Protein AF-X1M740-F1 (afdb_monomer)

Radius of gyration: 22.49 Å; Cα contacts (8 Å, |Δi|>4): 542; chains: 1; bounding box: 56×58×62 Å

Mean predicted aligned error: 4.46 Å

Solvent-accessible surface area (backbone atoms only — not comparable to full-atom values): 18132 Å² total; per-residue (Å²): 112,65,55,78,78,37,75,89,46,50,65,32,43,35,54,74,30,53,82,40,78,42,70,61,41,46,42,78,94,74,74,40,77,42,72,65,47,71,41,78,35,67,68,45,44,18,33,37,48,34,40,58,51,44,49,75,76,48,84,64,61,48,74,52,64,46,78,50,38,45,29,62,45,36,45,57,67,53,52,63,72,57,38,49,76,50,46,54,76,39,81,53,52,62,68,58,55,54,51,50,40,45,71,28,61,31,43,84,31,79,83,67,77,46,68,26,23,30,34,72,59,90,54,32,41,37,38,22,46,40,46,52,96,46,20,40,39,39,36,42,57,83,38,31,28,71,43,36,31,36,22,41,68,88,79,66,46,77,75,46,79,44,65,62,53,75,46,66,49,47,53,65,81,66,76,52,71,70,40,46,58,54,16,54,56,54,48,53,51,53,47,53,54,51,38,50,52,24,51,75,72,67,36,53,68,28,27,53,47,30,51,54,53,53,52,51,43,53,49,34,36,69,79,71,68,50,42,92,69,51,60,43,46,41,32,46,48,71,66,54,62,92,80,48,78,52,37,26,55,68,67,51,49,64,96,84,53,80,44,75,39,65,52,30,58,55,45,53,60,50,50,52,46,54,33,59,58,54,48,61,43,46,48,45,27,39,75,57,15,74,42,60,76,57,33,69,35,50,38,48,45,50,51,75,60,53,54,72,69,49,82,41,62,46,77,39,51,99,64,65,39,73,68,54,62,71,71,54,79,133

pLDDT: mean 94.53, std 4.27, range [53.22, 98.62]

InterPro domains:
  IPR004807 UvrABC system, subunit B [PTHR24029] (1-330)
  IPR027417 P-loop containing nucleoside triphosphate hydrolase [G3DSA:3.40.50.300] (1-167)
  IPR027417 P-loop containing nucleoside triphosphate hydrolase [G3DSA:3.40.50.300] (245-330)
  IPR027417 P-loop containing nucleoside triphosphate hydrolase [SSF52540] (1-328)
  IPR041471 UvrB, interaction domain [PF17757] (87-173)
  IPR060262 UvrABC system protein B, third helical domain [PF27431] (178-239)

Sequence (330 aa):
EFRRFFPYNAVEYFVSYYDYYQPEAYIARTDTYIEKDSSINEEIDRLRLSATSSLLERKDVIIVASVSCIYGLGSPKDYQELVLKVSIHEISERDKILERLTNIHYERNDIDFHRGCFRVRGDVIEIFPSYLEYAFRIELWGDEIEAISQIDPLTGKVIERRDKIIIYPAKHFVTTQDKLKRALLSIEEELKERLKYFKEEGKLLEAQRLEQRTKYDLEMLREVGYCSGIENYSRHISGRKPGEPPATLLDYFPSDFLMFIDESHVTIPQLRGMFAGDKSRKDSLVEYGFRLNSAYDNRPLYFKEIENYMEKVVFVSATPAKYELEKSKQ

Foldseek 3Di:
DVCVVCVPFAEFEAEDQWPDWDDFFADPVVRDTDDTDTDGNLVNQLRNVSQLVSLVPDDRHDYDYALQQLAFFAANVQQVVLKDKDFAFDQAAPVNSVVSLVLLQADDDQPDDDASHWYDDPQWIWHHHSNDQWIKIFGDDHRGGHFIFTARRPPRDGPGTDRMDIHTRNGRDHADPVLLVQLLVVLVVLLVVLLVVCVVVVVNQLSVLLVVQSVVQSVCCVPPVDDVPCLLSVCSSVVHDPPDAHDGNLSSHDLPDAAEDEQCVPRLVVSQVQQVVVVVRVVRCCVSNVGGPSSNNSGGDHSVRVVSSVPHYDYHHPDDDPVCVVPDDD

Organism: NCBI:txid412755

Nearest PDB structures (foldseek):
  2d7d-assembly1_A  TM=9.770E-01  e=5.669E-49  Bacillus subtilis
  2nmv-assembly1_A  TM=9.785E-01  e=1.301E-48  Bacillus subtilis
  6o8e-assembly2_B  TM=9.789E-01  e=4.526E-48  [Bacillus] caldotenax
  6o8f-assembly2_B  TM=9.673E-01  e=9.339E-47  [Bacillus] caldotenax
  3uwx-assembly1_B-2  TM=9.628E-01  e=1.003E-45  Geobacillus sp. Y412MC52

Structure (mmCIF, N/CA/C/O backbone):
data_AF-X1M740-F1
#
_entry.id   AF-X1M740-F1
#
loop_
_atom_site.group_PDB
_atom_site.id
_atom_site.type_symbol
_atom_site.label_atom_id
_atom_site.label_alt_id
_atom_site.label_comp_id
_atom_site.label_asym_id
_atom_site.label_entity_id
_atom_site.label_seq_id
_atom_site.pdbx_PDB_ins_code
_atom_site.Cartn_x
_atom_site.Cartn_y
_atom_site.Cartn_z
_atom_site.occupancy
_atom_site.B_iso_or_equiv
_atom_site.auth_seq_id
_atom_site.auth_comp_id
_atom_site.auth_asym_id
_atom_site.auth_atom_id
_atom_site.pdbx_PDB_model_num
ATOM 1 N N . GLU A 1 1 ? -1.479 19.402 -15.570 1.00 91.56 1 GLU A N 1
ATOM 2 C CA . GLU A 1 1 ? -0.655 20.589 -15.905 1.00 91.56 1 GLU A CA 1
ATOM 3 C C . GLU A 1 1 ? 0.838 20.327 -15.755 1.00 91.56 1 GLU A C 1
ATOM 5 O O . GLU A 1 1 ? 1.543 20.454 -16.747 1.00 91.56 1 GLU A O 1
ATOM 10 N N . PHE A 1 2 ? 1.312 19.863 -14.591 1.00 95.94 2 PHE A N 1
ATOM 11 C CA . PHE A 1 2 ? 2.734 19.564 -14.345 1.00 95.94 2 PHE A CA 1
ATOM 12 C C . PHE A 1 2 ? 3.422 18.712 -15.426 1.00 95.94 2 PHE A C 1
ATOM 14 O O . PHE A 1 2 ? 4.514 19.070 -15.845 1.00 95.94 2 PHE A O 1
ATOM 21 N N . ARG A 1 3 ? 2.773 17.670 -15.974 1.00 95.38 3 ARG A N 1
ATOM 22 C CA . ARG A 1 3 ? 3.329 16.868 -17.091 1.00 95.38 3 ARG A CA 1
ATOM 23 C C . ARG A 1 3 ? 3.700 17.695 -18.331 1.00 95.38 3 ARG A C 1
ATOM 25 O O . ARG A 1 3 ? 4.625 17.335 -19.043 1.00 95.38 3 ARG A O 1
ATOM 32 N N . ARG A 1 4 ? 2.993 18.802 -18.599 1.00 96.19 4 ARG A N 1
ATOM 33 C CA . ARG A 1 4 ? 3.309 19.711 -19.717 1.00 96.19 4 ARG A CA 1
ATOM 34 C C . ARG A 1 4 ? 4.502 20.612 -19.404 1.00 96.19 4 ARG A C 1
ATOM 36 O O . ARG A 1 4 ? 5.256 20.930 -20.313 1.00 96.19 4 ARG A O 1
ATOM 43 N N . PHE A 1 5 ? 4.651 21.030 -18.147 1.00 97.44 5 PHE A N 1
ATOM 44 C CA . PHE A 1 5 ? 5.777 21.858 -17.705 1.00 97.44 5 PHE A CA 1
ATOM 45 C C . PHE A 1 5 ? 7.069 21.051 -17.541 1.00 97.44 5 PHE A C 1
ATOM 47 O O . PHE A 1 5 ? 8.145 21.563 -17.832 1.00 97.44 5 PHE A O 1
ATOM 54 N N . PHE A 1 6 ? 6.955 19.789 -17.126 1.00 97.12 6 PHE A N 1
ATOM 55 C CA . PHE A 1 6 ? 8.076 18.912 -16.799 1.00 97.12 6 PHE A CA 1
ATOM 56 C C . PHE A 1 6 ? 8.017 17.599 -17.604 1.00 97.12 6 PHE A C 1
ATOM 58 O O . PHE A 1 6 ? 7.840 16.529 -17.024 1.00 97.12 6 PHE A O 1
ATOM 65 N N . PRO A 1 7 ? 8.144 17.646 -18.946 1.00 95.56 7 PRO A N 1
ATOM 66 C CA . PRO A 1 7 ? 7.945 16.474 -19.807 1.00 95.56 7 PRO A CA 1
ATOM 67 C C . PRO A 1 7 ? 9.035 15.397 -19.675 1.00 95.56 7 PRO A C 1
ATOM 69 O O . PRO A 1 7 ? 8.832 14.276 -20.128 1.00 95.56 7 PRO A O 1
ATOM 72 N N . TYR A 1 8 ? 10.181 15.727 -19.071 1.00 94.88 8 TYR A N 1
ATOM 73 C CA . TYR A 1 8 ? 11.320 14.814 -18.896 1.00 94.88 8 TYR A CA 1
ATOM 74 C C . TYR A 1 8 ? 11.531 14.374 -17.433 1.00 94.88 8 TYR A C 1
ATOM 76 O O . TYR A 1 8 ? 12.418 13.565 -17.144 1.00 94.88 8 TYR A O 1
ATOM 84 N N . ASN A 1 9 ? 10.722 14.892 -16.503 1.00 97.19 9 ASN A N 1
ATOM 85 C CA . ASN A 1 9 ? 10.772 14.545 -15.081 1.00 97.19 9 ASN A CA 1
ATOM 86 C C . ASN A 1 9 ? 9.656 13.554 -14.725 1.00 97.19 9 ASN A C 1
ATOM 88 O O . ASN A 1 9 ? 8.686 13.399 -15.469 1.00 97.19 9 ASN A O 1
ATOM 92 N N . ALA A 1 10 ? 9.776 12.890 -13.576 1.00 96.94 10 ALA A N 1
ATOM 93 C CA . ALA A 1 10 ? 8.745 11.970 -13.107 1.00 96.94 10 ALA A CA 1
ATOM 94 C C . ALA A 1 10 ? 7.581 12.752 -12.487 1.00 96.94 10 ALA A C 1
ATOM 96 O O . ALA A 1 10 ? 7.647 13.182 -11.338 1.00 96.94 10 ALA A O 1
ATOM 97 N N . VAL A 1 11 ? 6.519 12.967 -13.267 1.00 97.88 11 VAL A N 1
ATOM 98 C CA . VAL A 1 11 ? 5.277 13.582 -12.782 1.00 97.88 11 VAL A CA 1
ATOM 99 C C . VAL A 1 11 ? 4.221 12.501 -12.568 1.00 97.88 11 VAL A C 1
ATOM 101 O O . VAL A 1 11 ? 3.597 12.002 -13.516 1.00 97.88 11 VAL A O 1
ATOM 104 N N . GLU A 1 12 ? 4.012 12.190 -11.297 1.00 98.12 12 GLU A N 1
ATOM 105 C CA . GLU A 1 12 ? 3.275 11.034 -10.802 1.00 98.12 12 GLU A CA 1
ATOM 106 C C . GLU A 1 12 ? 1.954 11.438 -10.139 1.00 98.12 12 GLU A C 1
ATOM 108 O O . GLU A 1 12 ? 1.723 12.602 -9.791 1.00 98.12 12 GLU A O 1
ATOM 113 N N . TYR A 1 13 ? 1.073 10.455 -9.958 1.00 97.88 13 TYR A N 1
ATOM 114 C CA . TYR A 1 13 ? -0.269 10.660 -9.427 1.00 97.88 13 TYR A CA 1
ATOM 115 C C . TYR A 1 13 ? -0.573 9.656 -8.317 1.00 97.88 13 TYR A C 1
ATOM 117 O O . TYR A 1 13 ? -0.429 8.452 -8.510 1.00 97.88 13 TYR A O 1
ATOM 125 N N . PHE A 1 14 ? -0.995 10.148 -7.150 1.00 98.31 14 PHE A N 1
ATOM 126 C CA . PHE A 1 14 ? -1.211 9.315 -5.969 1.00 98.31 14 PHE A CA 1
ATOM 127 C C . PHE A 1 14 ? -2.545 9.626 -5.281 1.00 98.31 14 PHE A C 1
ATOM 129 O O . PHE A 1 14 ? -2.666 10.470 -4.388 1.00 98.31 14 PHE A O 1
ATOM 136 N N . VAL A 1 15 ? -3.586 8.910 -5.690 1.00 97.62 15 VAL A N 1
ATOM 137 C CA . VAL A 1 15 ? -4.933 9.034 -5.116 1.00 97.62 15 VAL A CA 1
ATOM 138 C C . VAL A 1 15 ? -5.466 7.680 -4.677 1.00 97.62 15 VAL A C 1
ATOM 140 O O . VAL A 1 15 ? -4.786 6.670 -4.845 1.00 97.62 15 VAL A O 1
ATOM 143 N N . SER A 1 16 ? -6.648 7.648 -4.061 1.00 95.56 16 SER A N 1
ATOM 144 C CA . SER A 1 16 ? -7.327 6.378 -3.799 1.00 95.56 16 SER A CA 1
ATOM 145 C C . SER A 1 16 ? -7.525 5.627 -5.114 1.00 95.56 16 SER A C 1
ATOM 147 O O . SER A 1 16 ? -8.151 6.147 -6.029 1.00 95.56 16 SER A O 1
ATOM 149 N N . TYR A 1 17 ? -7.006 4.407 -5.183 1.00 93.25 17 TYR A N 1
ATOM 150 C CA . TYR A 1 17 ? -7.255 3.449 -6.260 1.00 93.25 17 TYR A CA 1
ATOM 151 C C . TYR A 1 17 ? -8.624 2.773 -6.218 1.00 93.25 17 TYR A C 1
ATOM 153 O O . TYR A 1 17 ? -8.891 1.920 -7.050 1.00 93.25 17 TYR A O 1
ATOM 161 N N . TYR A 1 18 ? -9.488 3.106 -5.262 1.00 92.81 18 TYR A N 1
ATOM 162 C CA . TYR A 1 18 ? -10.832 2.548 -5.238 1.00 92.81 18 TYR A CA 1
ATOM 163 C C . TYR A 1 18 ? -11.787 3.394 -6.083 1.00 92.81 18 TYR A C 1
ATOM 165 O O . TYR A 1 18 ? -12.007 4.559 -5.747 1.00 92.81 18 TYR A O 1
ATOM 173 N N . ASP A 1 19 ? -12.395 2.796 -7.111 1.00 90.19 19 ASP A N 1
ATOM 174 C CA . ASP A 1 19 ? -13.541 3.390 -7.824 1.00 90.19 19 ASP A CA 1
ATOM 175 C C . ASP A 1 19 ? -14.789 3.381 -6.931 1.00 90.19 19 ASP A C 1
ATOM 177 O O . ASP A 1 19 ? -15.583 4.321 -6.909 1.00 90.19 19 ASP A O 1
ATOM 181 N N . TYR A 1 20 ? -14.931 2.309 -6.152 1.00 91.56 20 TYR A N 1
ATOM 182 C CA . TYR A 1 20 ? -15.951 2.143 -5.129 1.00 91.56 20 TYR A CA 1
ATOM 183 C C . TYR A 1 20 ? -15.303 1.578 -3.871 1.00 91.56 20 TYR A C 1
ATOM 185 O O . TYR A 1 20 ? -14.502 0.645 -3.945 1.00 91.56 20 TYR A O 1
ATOM 193 N N . TYR A 1 21 ? -15.652 2.140 -2.715 1.00 90.88 21 TYR A N 1
ATOM 194 C CA . TYR A 1 21 ? -15.145 1.684 -1.429 1.00 90.88 21 TYR A CA 1
ATOM 195 C C . TYR A 1 21 ? -16.216 1.775 -0.348 1.00 90.88 21 TYR A C 1
ATOM 197 O O . TYR A 1 21 ? -16.626 2.867 0.053 1.00 90.88 21 TYR A O 1
ATOM 205 N N . GLN A 1 22 ? -16.608 0.617 0.166 1.00 92.12 22 GLN A N 1
ATOM 206 C CA . GLN A 1 22 ? -17.394 0.464 1.374 1.00 92.12 22 GLN A CA 1
ATOM 207 C C . GLN A 1 22 ? -16.485 -0.069 2.485 1.00 92.12 22 GLN A C 1
ATOM 209 O O . GLN A 1 22 ? -15.998 -1.202 2.406 1.00 92.12 22 GLN A O 1
ATOM 214 N N . PRO A 1 23 ? -16.220 0.724 3.536 1.00 92.00 23 PRO A N 1
ATOM 215 C CA . PRO A 1 23 ? -15.402 0.248 4.631 1.00 92.00 23 PRO A CA 1
ATOM 216 C C . PRO A 1 23 ? -16.166 -0.772 5.478 1.00 92.00 23 PRO A C 1
ATOM 218 O O . PRO A 1 23 ? -17.376 -0.664 5.668 1.00 92.00 23 PRO A O 1
ATOM 221 N N . GLU A 1 24 ? -15.420 -1.691 6.088 1.00 94.31 24 GLU A N 1
ATOM 222 C CA . GLU A 1 24 ? -15.946 -2.543 7.155 1.00 94.31 24 GLU A CA 1
ATOM 223 C C . GLU A 1 24 ? -16.506 -1.673 8.292 1.00 94.31 24 GLU A C 1
ATOM 225 O O . GLU A 1 24 ? -15.827 -0.751 8.766 1.00 94.31 24 GLU A O 1
ATOM 230 N N . ALA A 1 25 ? -17.726 -1.961 8.739 1.00 95.12 25 ALA A N 1
ATOM 231 C CA . ALA A 1 25 ? -18.376 -1.230 9.821 1.00 95.12 25 ALA A CA 1
ATOM 232 C C . ALA A 1 25 ? -19.368 -2.116 10.582 1.00 95.12 25 ALA A C 1
ATOM 234 O O . ALA A 1 25 ? -19.835 -3.138 10.084 1.00 95.12 25 ALA A O 1
ATOM 235 N N . TYR A 1 26 ? -19.709 -1.702 11.799 1.00 96.00 26 TYR A N 1
ATOM 236 C CA . TYR A 1 26 ? -20.746 -2.346 12.596 1.00 96.00 26 TYR A CA 1
ATOM 237 C C . TYR A 1 26 ? -21.674 -1.292 13.198 1.00 96.00 26 TYR A C 1
ATOM 239 O O . TYR A 1 26 ? -21.217 -0.353 13.850 1.00 96.00 26 TYR A O 1
ATOM 247 N N . ILE A 1 27 ? -22.978 -1.449 12.967 1.00 95.12 27 ILE A N 1
ATOM 248 C CA . ILE A 1 27 ? -24.018 -0.542 13.453 1.00 95.12 27 ILE A CA 1
ATOM 249 C C . ILE A 1 27 ? -24.738 -1.214 14.621 1.00 95.12 27 ILE A C 1
ATOM 251 O O . ILE A 1 27 ? -25.677 -1.985 14.431 1.00 95.12 27 ILE A O 1
ATOM 255 N N . ALA A 1 28 ? -24.326 -0.875 15.844 1.00 92.81 28 ALA A N 1
ATOM 256 C CA . ALA A 1 28 ? -24.842 -1.497 17.065 1.00 92.81 28 ALA A CA 1
ATOM 257 C C . ALA A 1 28 ? -26.365 -1.353 17.241 1.00 92.81 28 ALA A C 1
ATOM 259 O O . ALA A 1 28 ? -27.023 -2.267 17.724 1.00 92.81 28 ALA A O 1
ATOM 260 N N . ARG A 1 29 ? -26.948 -0.222 16.814 1.00 94.25 29 ARG A N 1
ATOM 261 C CA . ARG A 1 29 ? -28.393 0.040 16.952 1.00 94.25 29 ARG A CA 1
ATOM 262 C C . ARG A 1 29 ? -29.262 -0.959 16.180 1.00 94.25 29 ARG A C 1
ATOM 264 O O . ARG A 1 29 ? -30.397 -1.195 16.583 1.00 94.25 29 ARG A O 1
ATOM 271 N N . THR A 1 30 ? -28.760 -1.487 15.069 1.00 95.56 30 THR A N 1
ATOM 272 C CA . THR A 1 30 ? -29.491 -2.403 14.182 1.00 95.56 30 THR A CA 1
ATOM 273 C C . THR A 1 30 ? -28.859 -3.793 14.130 1.00 95.56 30 THR A C 1
ATOM 275 O O . THR A 1 30 ? -29.282 -4.598 13.307 1.00 95.56 30 THR A O 1
ATOM 278 N N . ASP A 1 31 ? -27.844 -4.058 14.964 1.00 94.56 31 ASP A N 1
ATOM 279 C CA . ASP A 1 31 ? -27.031 -5.286 14.946 1.00 94.56 31 ASP A CA 1
ATOM 280 C C . ASP A 1 31 ? -26.594 -5.674 13.521 1.00 94.56 31 ASP A C 1
ATOM 282 O O . ASP A 1 31 ? -26.725 -6.807 13.067 1.00 94.56 31 ASP A O 1
ATOM 286 N N . THR A 1 32 ? -26.150 -4.678 12.748 1.00 96.19 32 THR A N 1
ATOM 287 C CA . THR A 1 32 ? -25.816 -4.865 11.331 1.00 96.19 32 THR A CA 1
ATOM 288 C C . THR A 1 32 ? -24.314 -4.786 11.135 1.00 96.19 32 THR A C 1
ATOM 290 O O . THR A 1 32 ? -23.706 -3.732 11.336 1.00 96.19 32 THR A O 1
ATOM 293 N N . TYR A 1 33 ? -23.722 -5.901 10.715 1.00 95.44 33 TYR A N 1
ATOM 294 C CA . TYR A 1 33 ? -22.351 -5.941 10.226 1.00 95.44 33 TYR A CA 1
ATOM 295 C C . TYR A 1 33 ? -22.325 -5.645 8.727 1.00 95.44 33 TYR A C 1
ATOM 297 O O . TYR A 1 33 ? -23.077 -6.236 7.954 1.00 95.44 33 TYR A O 1
ATOM 305 N N . ILE A 1 34 ? -21.467 -4.709 8.339 1.00 94.50 34 ILE A N 1
ATOM 306 C CA . ILE A 1 34 ? -21.255 -4.299 6.957 1.00 94.50 34 ILE A CA 1
ATOM 307 C C . ILE A 1 34 ? -19.881 -4.814 6.549 1.00 94.50 34 ILE A C 1
ATOM 309 O O . ILE A 1 34 ? -18.857 -4.376 7.086 1.00 94.50 34 ILE A O 1
ATOM 313 N N . GLU A 1 35 ? -19.871 -5.752 5.607 1.00 92.38 35 GLU A N 1
ATOM 314 C CA . GLU A 1 35 ? -18.641 -6.268 5.020 1.00 92.38 35 GLU A CA 1
ATOM 315 C C . GLU A 1 35 ? -17.923 -5.188 4.208 1.00 92.38 35 GLU A C 1
ATOM 317 O O . GLU A 1 35 ? -18.540 -4.294 3.615 1.00 92.38 35 GLU A O 1
ATOM 322 N N . LYS A 1 36 ? -16.590 -5.285 4.200 1.00 91.38 36 LYS A N 1
ATOM 323 C CA . LYS A 1 36 ? -15.759 -4.491 3.302 1.00 91.38 36 LYS A CA 1
ATOM 324 C C . LYS A 1 36 ? -16.053 -4.940 1.876 1.00 91.38 36 LYS A C 1
ATOM 326 O O . LYS A 1 36 ? -15.864 -6.111 1.564 1.00 91.38 36 LYS A O 1
ATOM 331 N N . ASP A 1 37 ? -16.433 -3.995 1.033 1.00 90.81 37 ASP A N 1
ATOM 332 C CA . ASP A 1 37 ? -16.608 -4.215 -0.397 1.00 90.81 37 ASP A CA 1
ATOM 333 C C . ASP A 1 37 ? -15.923 -3.083 -1.158 1.00 90.81 37 ASP A C 1
ATOM 335 O O . ASP A 1 37 ? -15.945 -1.924 -0.736 1.00 90.81 37 ASP A O 1
ATOM 339 N N . SER A 1 38 ? -15.229 -3.411 -2.239 1.00 90.69 38 SER A N 1
ATOM 340 C CA . SER A 1 38 ? -14.441 -2.427 -2.971 1.00 90.69 38 SER A CA 1
ATOM 341 C C . SER A 1 38 ? -14.116 -2.876 -4.383 1.00 90.69 38 SER A C 1
ATOM 343 O O . SER A 1 38 ? -13.800 -4.041 -4.602 1.00 90.69 38 SER A O 1
ATOM 345 N N . SER A 1 39 ? -14.077 -1.914 -5.301 1.00 91.62 39 SER A N 1
ATOM 346 C CA . SER A 1 39 ? -13.574 -2.095 -6.662 1.00 91.62 39 SER A CA 1
ATOM 347 C C . SER A 1 39 ? -12.290 -1.298 -6.839 1.00 91.62 39 SER A C 1
ATOM 349 O O . SER A 1 39 ? -12.263 -0.106 -6.524 1.00 91.62 39 SER A O 1
ATOM 351 N N . ILE A 1 40 ? -11.242 -1.947 -7.340 1.00 90.31 40 ILE A N 1
ATOM 352 C CA . ILE A 1 40 ? -9.939 -1.329 -7.597 1.00 90.31 40 ILE A CA 1
ATOM 353 C C . ILE A 1 40 ? -9.875 -0.870 -9.054 1.00 90.31 40 ILE A C 1
ATOM 355 O O . ILE A 1 40 ? -10.261 -1.593 -9.968 1.00 90.31 40 ILE A O 1
ATOM 359 N N . ASN A 1 41 ? -9.367 0.339 -9.249 1.00 93.56 41 ASN A N 1
ATOM 360 C CA . ASN A 1 41 ? -8.994 0.892 -10.533 1.00 93.56 41 ASN A CA 1
ATOM 361 C C . ASN A 1 41 ? -7.524 0.565 -10.807 1.00 93.56 41 ASN A C 1
ATOM 363 O O . ASN A 1 41 ? -6.622 1.183 -10.235 1.00 93.56 41 ASN A O 1
ATOM 367 N N . GLU A 1 42 ? -7.296 -0.396 -11.696 1.00 91.12 42 GLU A N 1
ATOM 368 C CA . GLU A 1 42 ? -5.959 -0.892 -12.046 1.00 91.12 42 GLU A CA 1
ATOM 369 C C . GLU A 1 42 ? -5.020 0.216 -12.553 1.00 91.12 42 GLU A C 1
ATOM 371 O O . GLU A 1 42 ? -3.822 0.211 -12.269 1.00 91.12 42 GLU A O 1
ATOM 376 N N . GLU A 1 43 ? -5.550 1.218 -13.263 1.00 92.81 43 GLU A N 1
ATOM 377 C CA . GLU A 1 43 ? -4.729 2.317 -13.779 1.00 92.81 43 GLU A CA 1
ATOM 378 C C . GLU A 1 43 ? -4.282 3.264 -12.659 1.00 92.81 43 GLU A C 1
ATOM 380 O O . GLU A 1 43 ? -3.141 3.728 -12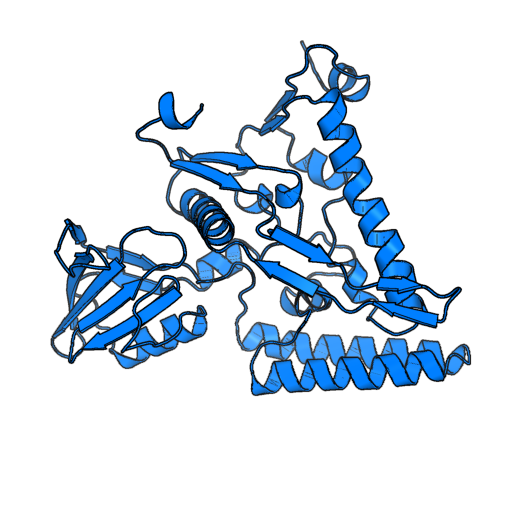.651 1.00 92.81 43 GLU A O 1
ATOM 385 N N . ILE A 1 44 ? -5.142 3.523 -11.671 1.00 94.94 44 ILE A N 1
ATOM 386 C CA . ILE A 1 44 ? -4.744 4.305 -10.497 1.00 94.94 44 ILE A CA 1
ATOM 387 C C . ILE A 1 44 ? -3.775 3.511 -9.615 1.00 94.94 44 ILE A C 1
ATOM 389 O O . ILE A 1 44 ? -2.825 4.104 -9.101 1.00 94.94 44 ILE A O 1
ATOM 393 N N . ASP A 1 45 ? -3.962 2.198 -9.449 1.00 93.81 45 ASP A N 1
ATOM 394 C CA . ASP A 1 45 ? -3.022 1.367 -8.682 1.00 93.81 45 ASP A CA 1
ATOM 395 C C . ASP A 1 45 ? -1.617 1.399 -9.289 1.00 93.81 45 ASP A C 1
ATOM 397 O O . ASP A 1 45 ? -0.634 1.714 -8.611 1.00 93.81 45 ASP A O 1
ATOM 401 N N . ARG A 1 46 ? -1.540 1.218 -10.611 1.00 95.44 46 ARG A N 1
ATOM 402 C CA . ARG A 1 46 ? -0.310 1.402 -11.382 1.00 95.44 46 ARG A CA 1
ATOM 403 C C . ARG A 1 46 ? 0.333 2.760 -11.115 1.00 95.44 46 ARG A C 1
ATOM 405 O O . ARG A 1 46 ? 1.532 2.818 -10.843 1.00 95.44 46 ARG A O 1
ATOM 412 N N . LEU A 1 47 ? -0.430 3.852 -11.205 1.00 96.75 47 LEU A N 1
ATOM 413 C CA . LEU A 1 47 ? 0.098 5.204 -10.990 1.00 96.75 47 LEU A CA 1
ATOM 414 C C . LEU A 1 47 ? 0.624 5.392 -9.560 1.00 96.75 47 LEU A C 1
ATOM 416 O O . LEU A 1 47 ? 1.653 6.036 -9.370 1.00 96.75 47 LEU A O 1
ATOM 420 N N . ARG A 1 48 ? -0.014 4.777 -8.558 1.00 97.38 48 ARG A N 1
ATOM 421 C CA . ARG A 1 48 ? 0.472 4.801 -7.170 1.00 97.38 48 ARG A CA 1
ATOM 422 C C . ARG A 1 48 ? 1.781 4.038 -7.008 1.00 97.38 48 ARG A C 1
ATOM 424 O O . ARG A 1 48 ? 2.675 4.515 -6.309 1.00 97.38 48 ARG A O 1
ATOM 431 N N . LEU A 1 49 ? 1.891 2.863 -7.625 1.00 95.50 49 LEU A N 1
ATOM 432 C CA . LEU A 1 49 ? 3.113 2.058 -7.606 1.00 95.50 49 LEU A CA 1
ATOM 433 C C . LEU A 1 49 ? 4.251 2.797 -8.323 1.00 95.50 49 LEU A C 1
ATOM 435 O O . LEU A 1 49 ? 5.336 2.903 -7.751 1.00 95.50 49 LEU A O 1
ATOM 439 N N . SER A 1 50 ? 3.959 3.404 -9.481 1.00 96.12 50 SER A N 1
ATOM 440 C CA . SER A 1 50 ? 4.860 4.293 -10.235 1.00 96.12 50 SER A CA 1
ATOM 441 C C . SER A 1 50 ? 5.364 5.444 -9.368 1.00 96.12 50 SER A C 1
ATOM 443 O O . SER A 1 50 ? 6.564 5.681 -9.278 1.00 96.12 50 SER A O 1
ATOM 445 N N . ALA A 1 51 ? 4.466 6.105 -8.633 1.00 97.44 51 ALA A N 1
ATOM 446 C CA . ALA A 1 51 ? 4.826 7.197 -7.739 1.00 97.44 51 ALA A CA 1
ATOM 447 C C . ALA A 1 51 ? 5.838 6.767 -6.663 1.00 97.44 51 ALA A C 1
ATOM 449 O O . ALA A 1 51 ? 6.848 7.439 -6.448 1.00 97.44 51 ALA A O 1
ATOM 450 N N . THR A 1 52 ? 5.595 5.625 -6.013 1.00 96.00 52 THR A N 1
ATOM 451 C CA . THR A 1 52 ? 6.506 5.099 -4.990 1.00 96.00 52 THR A CA 1
ATOM 452 C C . THR A 1 52 ? 7.822 4.587 -5.565 1.00 96.00 52 THR A C 1
ATOM 454 O O . THR A 1 52 ? 8.854 4.833 -4.952 1.00 96.00 52 THR A O 1
ATOM 457 N N . SER A 1 53 ? 7.836 3.920 -6.725 1.00 93.31 53 SER A N 1
ATOM 458 C CA . SER A 1 53 ? 9.086 3.466 -7.353 1.00 93.31 53 SER A CA 1
ATOM 459 C C . SER A 1 53 ? 9.926 4.645 -7.843 1.00 93.31 53 SER A C 1
ATOM 461 O O . SER A 1 53 ? 11.128 4.674 -7.589 1.00 93.31 53 SER A O 1
ATOM 463 N N . SER A 1 54 ? 9.298 5.665 -8.439 1.00 95.31 54 SER A N 1
ATOM 464 C CA . SER A 1 54 ? 9.978 6.874 -8.916 1.00 95.31 54 SER A CA 1
ATOM 465 C C . SER A 1 54 ? 10.737 7.586 -7.791 1.00 95.31 54 SER A C 1
ATOM 467 O O . SER A 1 54 ? 11.883 7.981 -7.997 1.00 95.31 54 SER A O 1
ATOM 469 N N . LEU A 1 55 ? 10.167 7.678 -6.580 1.00 96.06 55 LEU A N 1
ATOM 470 C CA . LEU A 1 55 ? 10.864 8.245 -5.410 1.00 96.06 55 LEU A CA 1
ATOM 471 C C . LEU A 1 55 ? 12.115 7.460 -4.991 1.00 96.06 55 LEU A C 1
ATOM 473 O O . LEU A 1 55 ? 13.026 8.033 -4.396 1.00 96.06 55 LEU A O 1
ATOM 477 N N . LEU A 1 56 ? 12.167 6.158 -5.278 1.00 92.44 56 LEU A N 1
ATOM 478 C CA . LEU A 1 56 ? 13.295 5.298 -4.917 1.00 92.44 56 LEU A CA 1
ATOM 479 C C . LEU A 1 56 ? 14.374 5.246 -6.004 1.00 92.44 56 LEU A C 1
ATOM 481 O O . LEU A 1 56 ? 15.517 4.904 -5.703 1.00 92.44 56 LEU A O 1
ATOM 485 N N . GLU A 1 57 ? 14.024 5.569 -7.248 1.00 90.31 57 GLU A N 1
ATOM 486 C CA . GLU A 1 57 ? 14.935 5.521 -8.394 1.00 90.31 57 GLU A CA 1
ATOM 487 C C . GLU A 1 57 ? 15.594 6.872 -8.699 1.00 90.31 57 GLU A C 1
ATOM 489 O O . GLU A 1 57 ? 16.755 6.913 -9.114 1.00 90.31 57 GLU A O 1
ATOM 494 N N . ARG A 1 58 ? 14.875 7.988 -8.518 1.00 93.94 58 ARG A N 1
ATOM 495 C CA . ARG A 1 58 ? 15.312 9.316 -8.977 1.00 93.94 58 ARG A CA 1
ATOM 496 C C . ARG A 1 58 ? 14.871 10.439 -8.041 1.00 93.94 58 ARG A C 1
ATOM 498 O O . ARG A 1 58 ? 14.002 10.275 -7.196 1.00 93.94 58 ARG A O 1
ATOM 505 N N . LYS A 1 59 ? 15.507 11.606 -8.187 1.00 95.19 59 LYS A N 1
ATOM 506 C CA . LYS A 1 59 ? 15.278 12.779 -7.320 1.00 95.19 59 LYS A CA 1
ATOM 507 C C . LYS A 1 59 ? 14.320 13.810 -7.909 1.00 95.19 59 LYS A C 1
ATOM 509 O O . LYS A 1 59 ? 13.745 14.606 -7.178 1.00 95.19 59 LYS A O 1
ATOM 514 N N . ASP A 1 60 ? 14.169 13.833 -9.223 1.00 96.94 60 ASP A N 1
ATOM 515 C CA . ASP A 1 60 ? 13.352 14.798 -9.948 1.00 96.94 60 ASP A CA 1
ATOM 516 C C . ASP A 1 60 ? 11.921 14.274 -10.134 1.00 96.94 60 ASP A C 1
ATOM 518 O O . ASP A 1 60 ? 11.472 13.965 -11.242 1.00 96.94 60 ASP A O 1
ATOM 522 N N . VAL A 1 61 ? 11.230 14.151 -8.998 1.00 98.31 61 VAL A N 1
ATOM 523 C CA . VAL A 1 61 ? 9.879 13.594 -8.879 1.00 98.31 61 VAL A CA 1
ATOM 524 C C . VAL A 1 61 ? 8.914 14.657 -8.360 1.00 98.31 61 VAL A C 1
ATOM 526 O O . VAL A 1 61 ? 9.190 15.339 -7.375 1.00 98.31 61 VAL A O 1
ATOM 529 N N . ILE A 1 62 ? 7.754 14.768 -9.002 1.00 98.44 62 ILE A N 1
ATOM 530 C CA . ILE A 1 62 ? 6.610 15.559 -8.549 1.00 98.44 62 ILE A CA 1
ATOM 531 C C . ILE A 1 62 ? 5.438 14.596 -8.399 1.00 98.44 62 ILE A C 1
ATOM 533 O O . ILE A 1 62 ? 5.034 13.975 -9.380 1.00 98.44 62 ILE A O 1
ATOM 537 N N . ILE A 1 63 ? 4.862 14.496 -7.201 1.00 98.50 63 ILE A N 1
ATOM 538 C CA . ILE A 1 63 ? 3.663 13.684 -6.970 1.00 98.50 63 ILE A CA 1
ATOM 539 C C . ILE A 1 63 ? 2.489 14.602 -6.673 1.00 98.50 63 ILE A C 1
ATOM 541 O O . ILE A 1 63 ? 2.499 15.339 -5.689 1.00 98.50 63 ILE A O 1
ATOM 545 N N . VAL A 1 64 ? 1.451 14.521 -7.501 1.00 98.50 64 VAL A N 1
ATOM 546 C CA . VAL A 1 64 ? 0.151 15.122 -7.193 1.00 98.50 64 VAL A CA 1
ATOM 547 C C . VAL A 1 64 ? -0.665 14.096 -6.419 1.00 98.50 64 VAL A C 1
ATOM 549 O O . VAL A 1 64 ? -0.990 13.033 -6.954 1.00 98.50 64 VAL A O 1
ATOM 552 N N . ALA A 1 65 ? -0.980 14.398 -5.159 1.00 98.38 65 ALA A N 1
ATOM 553 C CA . ALA A 1 65 ? -1.635 13.457 -4.263 1.00 98.38 65 ALA A CA 1
ATOM 554 C C . ALA A 1 65 ? -2.920 14.010 -3.635 1.00 98.38 65 ALA A C 1
ATOM 556 O O . ALA A 1 65 ? -3.043 15.201 -3.368 1.00 98.38 65 ALA A O 1
ATOM 557 N N . SER A 1 66 ? -3.862 13.109 -3.358 1.00 98.19 66 SER A N 1
ATOM 558 C CA . SER A 1 66 ? -4.985 13.379 -2.444 1.00 98.19 66 SER A CA 1
ATOM 559 C C . SER A 1 66 ? -4.571 13.102 -0.994 1.00 98.19 66 SER A C 1
ATOM 561 O O . SER A 1 66 ? -3.461 12.630 -0.742 1.00 98.19 66 SER A O 1
ATOM 563 N N . VAL A 1 67 ? -5.503 13.236 -0.043 1.00 97.38 67 VAL A N 1
ATOM 564 C CA . VAL A 1 67 ? -5.312 12.781 1.350 1.00 97.38 67 VAL A CA 1
ATOM 565 C C . VAL A 1 67 ? -4.934 11.298 1.476 1.00 97.38 67 VAL A C 1
ATOM 567 O O . VAL A 1 67 ? -4.525 10.863 2.543 1.00 97.38 67 VAL A O 1
ATOM 570 N N . SER A 1 68 ? -4.993 10.504 0.400 1.00 97.25 68 SER A N 1
ATOM 571 C CA . SER A 1 68 ? -4.402 9.163 0.378 1.00 97.25 68 SER A CA 1
ATOM 572 C C . SER A 1 68 ? -2.911 9.148 0.753 1.00 97.25 68 SER A C 1
ATOM 574 O O . SER A 1 68 ? -2.442 8.123 1.241 1.00 97.25 68 SER A O 1
ATOM 576 N N . CYS A 1 69 ? -2.172 10.254 0.590 1.00 97.88 69 CYS A N 1
ATOM 577 C CA . CYS A 1 69 ? -0.754 10.334 0.956 1.00 97.88 69 CYS A CA 1
ATOM 578 C C . CYS A 1 69 ? -0.472 10.153 2.455 1.00 97.88 69 CYS A C 1
ATOM 580 O O . CYS A 1 69 ? 0.653 9.807 2.799 1.00 97.88 69 CYS A O 1
ATOM 582 N N . ILE A 1 70 ? -1.471 10.348 3.327 1.00 97.75 70 ILE A N 1
ATOM 583 C CA . ILE A 1 70 ? -1.347 10.172 4.784 1.00 97.75 70 ILE A CA 1
ATOM 584 C C . ILE A 1 70 ? -1.905 8.833 5.280 1.00 97.75 70 ILE A C 1
ATOM 586 O O . ILE A 1 70 ? -1.980 8.614 6.488 1.00 97.75 70 ILE A O 1
ATOM 590 N N . TYR A 1 71 ? -2.341 7.957 4.371 1.00 95.94 71 TYR A N 1
ATOM 591 C CA . TYR A 1 71 ? -2.788 6.606 4.705 1.00 95.94 71 TYR A CA 1
ATOM 592 C C . TYR A 1 71 ? -1.629 5.616 4.667 1.00 95.94 71 TYR A C 1
ATOM 594 O O . TYR A 1 71 ? -0.652 5.802 3.941 1.00 95.94 71 TYR A O 1
ATOM 602 N N . GLY A 1 72 ? -1.777 4.550 5.456 1.00 93.00 72 GLY A N 1
ATOM 603 C CA . GLY A 1 72 ? -0.778 3.500 5.585 1.00 93.00 72 GLY A CA 1
ATOM 604 C C . GLY A 1 72 ? -0.385 2.873 4.244 1.00 93.00 72 GLY A C 1
ATOM 605 O O . GLY A 1 72 ? -1.239 2.546 3.422 1.00 93.00 72 GLY A O 1
ATOM 606 N N . LEU A 1 73 ? 0.915 2.672 4.073 1.00 91.56 73 LEU A N 1
ATOM 607 C CA . LEU A 1 73 ? 1.585 1.912 3.026 1.00 91.56 73 LEU A CA 1
ATOM 608 C C . LEU A 1 73 ? 2.551 0.910 3.671 1.00 91.56 73 LEU A C 1
ATOM 610 O O . LEU A 1 73 ? 2.841 0.975 4.870 1.00 91.56 73 LEU A O 1
ATOM 614 N N . GLY A 1 74 ? 3.090 -0.009 2.868 1.00 86.75 74 GLY A N 1
ATOM 615 C CA . GLY A 1 74 ? 4.266 -0.768 3.283 1.00 86.75 74 GLY A CA 1
ATOM 616 C C . GLY A 1 74 ? 5.448 0.162 3.554 1.00 86.75 74 GLY A C 1
ATOM 617 O O . GLY A 1 74 ? 5.588 1.215 2.928 1.00 86.75 74 GLY A O 1
ATOM 618 N N . SER A 1 75 ? 6.300 -0.231 4.500 1.00 87.38 75 SER A N 1
ATOM 619 C CA . SER A 1 75 ? 7.510 0.521 4.839 1.00 87.38 75 SER A CA 1
ATOM 620 C C . SER A 1 75 ? 8.405 0.686 3.603 1.00 87.38 75 SER A C 1
ATOM 622 O O . SER A 1 75 ? 8.665 -0.314 2.929 1.00 87.38 75 SER A O 1
ATOM 624 N N . PRO A 1 76 ? 8.937 1.891 3.317 1.00 90.56 76 PRO A N 1
ATOM 625 C CA . PRO A 1 76 ? 9.847 2.098 2.188 1.00 90.56 76 PRO A CA 1
ATOM 626 C C . PRO A 1 76 ? 11.096 1.219 2.297 1.00 90.56 76 PRO A C 1
ATOM 628 O O . PRO A 1 76 ? 11.591 0.717 1.291 1.00 90.56 76 PRO A O 1
ATOM 631 N N . LYS A 1 77 ? 11.568 0.965 3.524 1.00 87.88 77 LYS A N 1
ATOM 632 C CA . LYS A 1 77 ? 12.681 0.048 3.784 1.00 87.88 77 LYS A CA 1
ATOM 633 C C . LYS A 1 77 ? 12.340 -1.377 3.347 1.00 87.88 77 LYS A C 1
ATOM 635 O O . LYS A 1 77 ? 13.124 -2.001 2.645 1.00 87.88 77 LYS A O 1
ATOM 640 N N . ASP A 1 78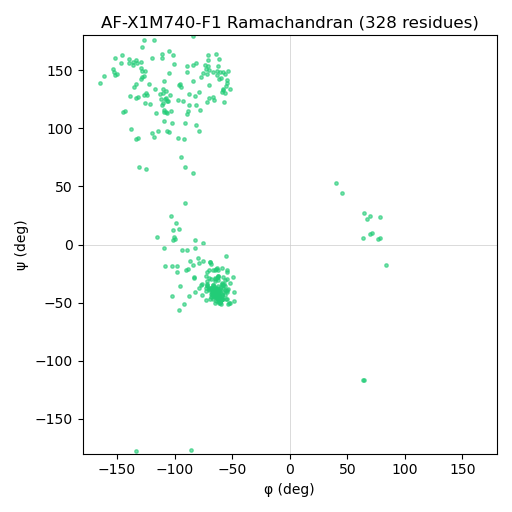 ? 11.159 -1.863 3.715 1.00 85.25 78 ASP A N 1
ATOM 641 C CA . ASP A 1 78 ? 10.706 -3.215 3.369 1.00 85.25 78 ASP A CA 1
ATOM 642 C C . ASP A 1 78 ? 10.516 -3.350 1.857 1.00 85.25 78 ASP A C 1
ATOM 644 O O . ASP A 1 78 ? 10.934 -4.334 1.250 1.00 85.25 78 ASP A O 1
ATOM 648 N N . TYR A 1 79 ? 9.943 -2.316 1.242 1.00 87.19 79 TYR A N 1
ATOM 649 C CA . TYR A 1 79 ? 9.741 -2.240 -0.196 1.00 87.19 79 TYR A CA 1
ATOM 650 C C . TYR A 1 79 ? 11.076 -2.270 -0.963 1.00 87.19 79 TYR A C 1
ATOM 652 O O . TYR A 1 79 ? 11.198 -2.979 -1.960 1.00 87.19 79 TYR A O 1
ATOM 660 N N . GLN A 1 80 ? 12.109 -1.578 -0.462 1.00 87.75 80 GLN A N 1
ATOM 661 C CA . GLN A 1 80 ? 13.468 -1.608 -1.017 1.00 87.75 80 GLN A CA 1
ATOM 662 C C . GLN A 1 80 ? 14.217 -2.926 -0.763 1.00 87.75 80 GLN A C 1
ATOM 664 O O . GLN A 1 80 ? 15.001 -3.350 -1.610 1.00 87.75 80 GLN A O 1
ATOM 669 N N . GLU A 1 81 ? 14.019 -3.574 0.388 1.00 88.06 81 GLU A N 1
ATOM 670 C CA . GLU A 1 81 ? 14.670 -4.850 0.732 1.00 88.06 81 GLU A CA 1
ATOM 671 C C . GLU A 1 81 ? 14.172 -6.012 -0.140 1.00 88.06 81 GLU A C 1
ATOM 673 O O . GLU A 1 81 ? 14.909 -6.967 -0.411 1.00 88.06 81 GLU A O 1
ATOM 678 N N . LEU A 1 82 ? 12.920 -5.932 -0.590 1.00 89.06 82 LEU A N 1
ATOM 679 C CA . LEU A 1 82 ? 12.259 -7.001 -1.326 1.00 89.06 82 LEU A CA 1
ATOM 680 C C . LEU A 1 82 ? 12.513 -6.966 -2.837 1.00 89.06 82 LEU A C 1
ATOM 682 O O . LEU A 1 82 ? 12.319 -7.989 -3.484 1.00 89.06 82 LEU A O 1
ATOM 686 N N . VAL A 1 83 ? 13.041 -5.877 -3.402 1.00 92.62 83 VAL A N 1
ATOM 687 C CA . VAL A 1 83 ? 13.260 -5.755 -4.857 1.00 92.62 83 VAL A CA 1
ATOM 688 C C . VAL A 1 83 ? 14.069 -6.919 -5.448 1.00 92.62 83 VAL A C 1
ATOM 690 O O . VAL A 1 83 ? 14.945 -7.496 -4.790 1.00 92.62 83 VAL A O 1
ATOM 693 N N . LEU A 1 84 ? 13.805 -7.243 -6.710 1.00 95.31 84 LEU A N 1
ATOM 694 C CA . LEU A 1 84 ? 14.662 -8.097 -7.529 1.00 95.31 84 LEU A CA 1
ATOM 695 C C . LEU A 1 84 ? 15.632 -7.194 -8.302 1.00 95.31 84 LEU A C 1
ATOM 697 O O . LEU A 1 84 ? 15.205 -6.293 -9.019 1.00 95.31 84 LEU A O 1
ATOM 701 N N . LYS A 1 85 ? 16.937 -7.421 -8.150 1.00 95.44 85 LYS A N 1
ATOM 702 C CA . LYS A 1 85 ? 17.982 -6.731 -8.919 1.00 95.44 85 LYS A CA 1
ATOM 703 C C . LYS A 1 85 ? 18.597 -7.743 -9.863 1.00 95.44 85 LYS A C 1
ATOM 705 O O . LYS A 1 85 ? 18.897 -8.841 -9.415 1.00 95.44 85 LYS A O 1
ATOM 710 N N . VAL A 1 86 ? 18.764 -7.348 -11.117 1.00 95.81 86 VAL A N 1
ATOM 711 C CA . VAL A 1 86 ? 19.263 -8.223 -12.176 1.00 95.81 86 VAL A CA 1
ATOM 712 C C . VAL A 1 86 ? 20.241 -7.433 -13.025 1.00 95.81 86 VAL A C 1
ATOM 714 O O . VAL A 1 86 ? 19.896 -6.335 -13.470 1.00 95.81 86 VAL A O 1
ATOM 717 N N . SER A 1 87 ? 21.441 -7.962 -13.238 1.00 97.44 87 SER A N 1
ATOM 718 C CA . SER A 1 87 ? 22.467 -7.350 -14.090 1.00 97.44 87 SER A CA 1
ATOM 719 C C . SER A 1 87 ? 22.997 -8.359 -15.107 1.00 97.44 87 SER A C 1
ATOM 721 O O . SER A 1 87 ? 23.053 -9.553 -14.822 1.00 97.44 87 SER A O 1
ATOM 723 N N . ILE A 1 88 ? 23.407 -7.882 -16.282 1.00 96.75 88 ILE A N 1
ATOM 724 C CA . ILE A 1 88 ? 24.108 -8.721 -17.264 1.00 96.75 88 ILE A CA 1
ATOM 725 C C . ILE A 1 88 ? 25.383 -9.319 -16.648 1.00 96.75 88 ILE A C 1
ATOM 727 O O . ILE A 1 88 ? 26.010 -8.695 -15.788 1.00 96.75 88 ILE A O 1
ATOM 731 N N . HIS A 1 89 ? 25.758 -10.520 -17.090 1.00 95.44 89 HIS A N 1
ATOM 732 C CA . HIS A 1 89 ? 26.901 -11.305 -16.596 1.00 95.44 89 HIS A CA 1
ATOM 733 C C . HIS A 1 89 ? 26.820 -11.757 -15.130 1.00 95.44 89 HIS A C 1
ATOM 735 O O . HIS A 1 89 ? 27.784 -12.324 -14.608 1.00 95.44 89 HIS A O 1
ATOM 741 N N . GLU A 1 90 ? 25.705 -11.521 -14.430 1.00 95.56 90 GLU A N 1
ATOM 742 C CA . GLU A 1 90 ? 25.508 -12.118 -13.111 1.00 95.56 90 GLU A CA 1
ATOM 743 C C . GLU A 1 90 ? 25.122 -13.598 -13.254 1.00 95.56 90 GLU A C 1
ATOM 745 O O . GLU A 1 90 ? 24.397 -13.980 -14.175 1.00 95.56 90 GLU A O 1
ATOM 750 N N . ILE A 1 91 ? 25.606 -14.427 -12.326 1.00 94.88 91 ILE A N 1
ATOM 751 C CA . ILE A 1 91 ? 25.207 -15.833 -12.233 1.00 94.88 91 ILE A CA 1
ATOM 752 C C . ILE A 1 91 ? 23.980 -15.909 -11.327 1.00 94.88 91 ILE A C 1
ATOM 754 O O . ILE A 1 91 ? 24.072 -15.656 -10.122 1.00 94.88 91 ILE A O 1
ATOM 758 N N . SER A 1 92 ? 22.839 -16.257 -11.905 1.00 92.12 92 SER A N 1
ATOM 759 C CA . SER A 1 92 ? 21.559 -16.371 -11.225 1.00 92.12 92 SER A CA 1
ATOM 760 C C . SER A 1 92 ? 20.752 -17.511 -11.835 1.00 92.12 92 SER A C 1
ATOM 762 O O . SER A 1 92 ? 20.334 -17.454 -12.990 1.00 92.12 92 SER A O 1
ATOM 764 N N . GLU A 1 93 ? 20.523 -18.554 -11.037 1.00 93.56 93 GLU A N 1
ATOM 765 C CA . GLU A 1 93 ? 19.663 -19.668 -11.435 1.00 93.56 93 GLU A CA 1
ATOM 766 C C . GLU A 1 93 ? 18.263 -19.146 -11.764 1.00 93.56 93 GLU A C 1
ATOM 768 O O . GLU A 1 93 ? 17.653 -18.413 -10.974 1.00 93.56 93 GLU A O 1
ATOM 773 N N . ARG A 1 94 ? 17.718 -19.585 -12.902 1.00 94.25 94 ARG A N 1
ATOM 774 C CA . ARG A 1 94 ? 16.380 -19.191 -13.360 1.00 94.25 94 ARG A CA 1
ATOM 775 C C . ARG A 1 94 ? 15.339 -19.323 -12.251 1.00 94.25 94 ARG A C 1
ATOM 777 O O . ARG A 1 94 ? 14.594 -18.383 -11.989 1.00 94.25 94 ARG A O 1
ATOM 784 N N . ASP A 1 95 ? 15.314 -20.463 -11.569 1.00 94.00 95 ASP A N 1
ATOM 785 C CA . ASP A 1 95 ? 14.295 -20.766 -10.564 1.00 94.00 95 ASP A CA 1
ATOM 786 C C . ASP A 1 95 ? 14.372 -19.818 -9.353 1.00 94.00 95 ASP A C 1
ATOM 788 O O . ASP A 1 95 ? 13.331 -19.460 -8.803 1.00 94.00 95 ASP A O 1
ATOM 792 N N . LYS A 1 96 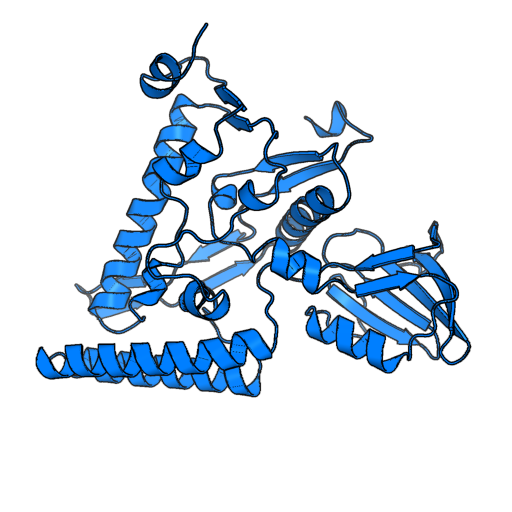? 15.560 -19.290 -9.012 1.00 94.44 96 LYS A N 1
ATOM 793 C CA . LYS A 1 96 ? 15.714 -18.256 -7.971 1.00 94.44 96 LYS A CA 1
ATOM 794 C C . LYS A 1 96 ? 15.108 -16.921 -8.393 1.00 94.44 96 LYS A C 1
ATOM 796 O O . LYS A 1 96 ? 14.514 -16.231 -7.564 1.00 94.44 96 LYS A O 1
ATOM 801 N N . ILE A 1 97 ? 15.223 -16.551 -9.671 1.00 96.12 97 ILE A N 1
ATOM 802 C CA . ILE A 1 97 ? 14.567 -15.350 -10.210 1.00 96.12 97 ILE A CA 1
ATOM 803 C C . ILE A 1 97 ? 13.044 -15.505 -10.112 1.00 96.12 97 ILE A C 1
ATOM 805 O O . ILE A 1 97 ? 12.366 -14.598 -9.628 1.00 96.12 97 ILE A O 1
ATOM 809 N N . LEU A 1 98 ? 12.503 -16.661 -10.514 1.00 96.00 98 LEU A N 1
ATOM 810 C CA . LEU A 1 98 ? 11.059 -16.934 -10.472 1.00 96.00 98 LEU A CA 1
ATOM 811 C C . LEU A 1 98 ? 10.520 -16.966 -9.034 1.00 96.00 98 LEU A C 1
ATOM 813 O O . LEU A 1 98 ? 9.467 -16.388 -8.750 1.00 96.00 98 LEU A O 1
ATOM 817 N N . GLU A 1 99 ? 11.252 -17.593 -8.112 1.00 93.19 99 GLU A N 1
ATOM 818 C CA . GLU A 1 99 ? 10.917 -17.594 -6.687 1.00 93.19 99 GLU A CA 1
ATOM 819 C C . GLU A 1 99 ? 10.914 -16.165 -6.134 1.00 93.19 99 GLU A C 1
ATOM 821 O O . GLU A 1 99 ? 9.969 -15.754 -5.457 1.00 93.19 99 GLU A O 1
ATOM 826 N N . ARG A 1 100 ? 11.932 -15.359 -6.470 1.00 93.44 100 ARG A N 1
ATOM 827 C CA . ARG A 1 100 ? 12.001 -13.963 -6.033 1.00 93.44 100 ARG A CA 1
ATOM 828 C C . ARG A 1 100 ? 10.826 -13.147 -6.561 1.00 93.44 100 ARG A C 1
ATOM 830 O O . ARG A 1 100 ? 10.249 -12.411 -5.769 1.00 93.44 100 ARG A O 1
ATOM 837 N N . LEU A 1 101 ? 10.451 -13.299 -7.834 1.00 95.38 101 LEU A N 1
ATOM 838 C CA . LEU A 1 101 ? 9.280 -12.644 -8.436 1.00 95.38 101 LEU A CA 1
ATOM 839 C C . LEU A 1 101 ? 7.982 -13.015 -7.712 1.00 95.38 101 LEU A C 1
ATOM 841 O O . LEU A 1 101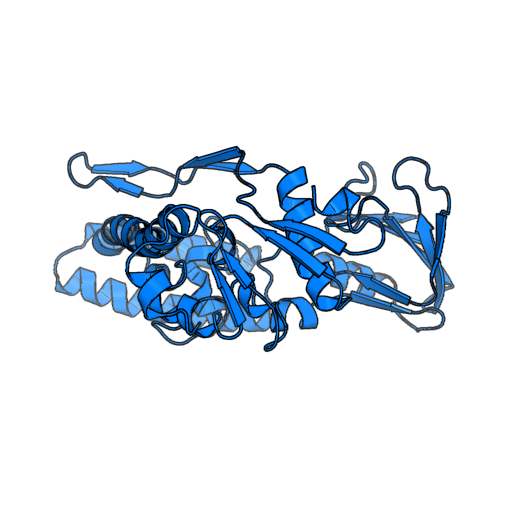 ? 7.190 -12.136 -7.374 1.00 95.38 101 LEU A O 1
ATOM 845 N N . THR A 1 102 ? 7.809 -14.299 -7.403 1.00 91.69 102 THR A N 1
ATOM 846 C CA . THR A 1 102 ? 6.654 -14.799 -6.645 1.00 91.69 102 THR A CA 1
ATOM 847 C C . THR A 1 102 ? 6.611 -14.184 -5.242 1.00 91.69 102 THR A C 1
ATOM 849 O O . THR A 1 102 ? 5.573 -13.686 -4.806 1.00 91.69 102 THR A O 1
ATOM 852 N N . ASN A 1 103 ? 7.760 -14.114 -4.561 1.00 88.31 103 ASN A N 1
ATOM 853 C CA . ASN A 1 103 ? 7.895 -13.496 -3.237 1.00 88.31 103 ASN A CA 1
ATOM 854 C C . ASN A 1 103 ? 7.605 -11.985 -3.232 1.00 88.31 103 ASN A C 1
ATOM 856 O O . ASN A 1 103 ? 7.288 -11.429 -2.182 1.00 88.31 103 ASN A O 1
ATOM 860 N N . ILE A 1 104 ? 7.694 -11.318 -4.387 1.00 91.56 104 ILE A N 1
ATOM 861 C CA . ILE A 1 104 ? 7.293 -9.917 -4.554 1.00 91.56 104 ILE A CA 1
ATOM 862 C C . ILE A 1 104 ? 5.939 -9.745 -5.254 1.00 91.56 104 ILE A C 1
ATOM 864 O O . ILE A 1 104 ? 5.653 -8.677 -5.798 1.00 91.56 104 ILE A O 1
ATOM 868 N N . HIS A 1 105 ? 5.089 -10.772 -5.162 1.00 91.25 105 HIS A N 1
ATOM 869 C CA . HIS A 1 105 ? 3.693 -10.811 -5.609 1.00 91.25 105 HIS A CA 1
ATOM 870 C C . HIS A 1 105 ? 3.473 -10.681 -7.116 1.00 91.25 105 HIS A C 1
ATOM 872 O O . HIS A 1 105 ? 2.405 -10.231 -7.532 1.00 91.25 105 HIS A O 1
ATOM 878 N N . TYR A 1 106 ? 4.444 -11.093 -7.928 1.00 95.12 106 TYR A N 1
ATOM 879 C CA . TYR A 1 106 ? 4.176 -11.298 -9.345 1.00 95.12 106 TYR A CA 1
ATOM 880 C C . TYR A 1 106 ? 3.587 -12.684 -9.578 1.00 95.12 106 TYR A C 1
ATOM 882 O O . TYR A 1 106 ? 4.020 -13.669 -8.978 1.00 95.12 106 TYR A O 1
ATOM 890 N N . GLU A 1 107 ? 2.621 -12.756 -10.483 1.00 94.69 107 GLU A N 1
ATOM 891 C CA . GLU A 1 107 ? 1.968 -14.004 -10.861 1.00 94.69 107 GLU A CA 1
ATOM 892 C C . GLU A 1 107 ? 2.600 -14.591 -12.124 1.00 94.69 107 GLU A C 1
ATOM 894 O O . GLU A 1 107 ? 2.869 -13.885 -13.098 1.00 94.69 107 GLU A O 1
ATOM 899 N N . ARG A 1 108 ? 2.822 -15.906 -12.138 1.00 96.12 108 ARG A N 1
ATOM 900 C CA . ARG A 1 108 ? 3.238 -16.587 -13.362 1.00 96.12 108 ARG A CA 1
ATOM 901 C C . ARG A 1 108 ? 2.029 -16.782 -14.274 1.00 96.12 108 ARG A C 1
ATOM 903 O O . ARG A 1 108 ? 1.152 -17.575 -13.947 1.00 96.12 108 ARG A O 1
ATOM 910 N N . ASN A 1 109 ? 2.032 -16.148 -15.443 1.00 95.06 109 ASN A N 1
ATOM 911 C CA . ASN A 1 109 ? 0.980 -16.314 -16.441 1.00 95.06 109 ASN A CA 1
ATOM 912 C C . ASN A 1 109 ? 1.568 -16.413 -17.856 1.00 95.06 109 ASN A C 1
ATOM 914 O O . ASN A 1 109 ? 1.923 -15.419 -18.488 1.00 95.06 109 ASN A O 1
ATOM 918 N N . ASP A 1 110 ? 1.686 -17.647 -18.353 1.00 91.50 110 ASP A N 1
ATOM 919 C CA . ASP A 1 110 ? 2.283 -17.934 -19.662 1.00 91.50 110 ASP A CA 1
ATOM 920 C C . ASP A 1 110 ? 1.314 -17.662 -20.839 1.00 91.50 110 ASP A C 1
ATOM 922 O O . ASP A 1 110 ? 1.759 -17.543 -21.987 1.00 91.50 110 ASP A O 1
ATOM 926 N N . ILE A 1 111 ? 0.008 -17.536 -20.558 1.00 90.00 111 ILE A N 1
ATOM 927 C CA . ILE A 1 111 ? -1.060 -17.352 -21.553 1.00 90.00 111 ILE A CA 1
ATOM 928 C C . ILE A 1 111 ? -1.405 -15.869 -21.706 1.00 90.00 111 ILE A C 1
ATOM 930 O O . ILE A 1 111 ? -1.328 -15.338 -22.814 1.00 90.00 111 ILE A O 1
ATOM 934 N N . ASP A 1 112 ? -1.769 -15.214 -20.605 1.00 90.69 112 ASP A N 1
ATOM 935 C CA . ASP A 1 112 ? -2.206 -13.821 -20.583 1.00 90.69 112 ASP A CA 1
ATOM 936 C C . ASP A 1 112 ? -1.146 -12.941 -19.910 1.00 90.69 112 ASP A C 1
ATOM 938 O O . ASP A 1 112 ? -0.931 -12.991 -18.701 1.00 90.69 112 ASP A O 1
ATOM 942 N N . PHE A 1 113 ? -0.424 -12.165 -20.718 1.00 93.25 113 PHE A N 1
ATOM 943 C CA . PHE A 1 113 ? 0.706 -11.371 -20.245 1.00 93.25 113 PHE A CA 1
ATOM 944 C C . PHE A 1 113 ? 0.278 -9.932 -19.964 1.00 93.25 113 PHE A C 1
ATOM 946 O O . PHE A 1 113 ? 0.326 -9.068 -20.842 1.00 93.25 113 PHE A O 1
ATOM 953 N N . HIS A 1 114 ? -0.116 -9.683 -18.718 1.00 94.12 114 HIS A N 1
ATOM 954 C CA . HIS A 1 114 ? -0.509 -8.371 -18.216 1.00 94.12 114 HIS A CA 1
ATOM 955 C C . HIS A 1 114 ? 0.414 -7.885 -17.088 1.00 94.12 114 HIS A C 1
ATOM 957 O O . HIS A 1 114 ? 1.337 -8.575 -16.655 1.00 94.12 114 HIS A O 1
ATOM 963 N N . ARG A 1 115 ? 0.185 -6.652 -16.630 1.00 94.50 115 ARG A N 1
ATOM 964 C CA . ARG A 1 115 ? 0.925 -6.016 -15.529 1.00 94.50 115 ARG A CA 1
ATOM 965 C C . ARG A 1 115 ? 0.889 -6.887 -14.276 1.00 94.50 115 ARG A C 1
ATOM 967 O O . ARG A 1 115 ? -0.150 -7.458 -13.961 1.00 94.50 115 ARG A O 1
ATOM 974 N N . GLY A 1 116 ? 2.000 -6.941 -13.549 1.00 95.25 116 GLY A N 1
ATOM 975 C CA . GLY A 1 116 ? 2.123 -7.768 -12.349 1.00 95.25 116 GLY A CA 1
ATOM 976 C C . GLY A 1 116 ? 2.351 -9.252 -12.643 1.00 95.25 116 GLY A C 1
ATOM 977 O O . GLY A 1 116 ? 2.419 -10.041 -11.705 1.00 95.25 116 GLY A O 1
ATOM 978 N N . CYS A 1 117 ? 2.526 -9.641 -13.910 1.00 96.44 117 CYS A N 1
ATOM 979 C CA . CYS A 1 117 ? 2.840 -11.016 -14.280 1.00 96.44 117 CYS A CA 1
ATOM 980 C C . CYS A 1 117 ? 4.257 -11.187 -14.821 1.00 96.44 117 CYS A C 1
ATOM 982 O O . CYS A 1 117 ? 4.904 -10.251 -15.299 1.00 96.44 117 CYS A O 1
ATOM 984 N N . PHE A 1 118 ? 4.718 -12.432 -14.789 1.00 98.00 118 PHE A N 1
ATOM 985 C CA . PHE A 1 118 ? 5.854 -12.894 -15.573 1.00 98.00 118 PHE A CA 1
ATOM 986 C C . PHE A 1 118 ? 5.505 -14.171 -16.339 1.00 98.00 118 PHE A C 1
ATOM 988 O O . PHE A 1 118 ? 4.608 -14.922 -15.955 1.00 98.00 118 PHE A O 1
ATOM 995 N N . ARG A 1 119 ? 6.240 -14.431 -17.418 1.00 96.69 119 ARG A N 1
ATOM 996 C CA . ARG A 1 119 ? 6.141 -15.657 -18.215 1.00 96.69 119 ARG A CA 1
ATOM 997 C C . ARG A 1 119 ? 7.512 -16.197 -18.575 1.00 96.69 119 ARG A C 1
ATOM 999 O O . ARG A 1 119 ? 8.488 -15.447 -18.616 1.00 96.69 119 ARG A O 1
ATOM 1006 N N . VAL A 1 120 ? 7.573 -17.492 -18.865 1.00 96.50 120 VAL A N 1
ATOM 1007 C CA . VAL A 1 120 ? 8.826 -18.196 -19.156 1.00 96.50 120 VAL A CA 1
ATOM 1008 C C . VAL A 1 120 ? 8.723 -18.936 -20.484 1.00 96.50 120 VAL A C 1
ATOM 1010 O O . VAL A 1 120 ? 7.801 -19.716 -20.713 1.00 96.50 120 VAL A O 1
ATOM 1013 N N . ARG A 1 121 ? 9.697 -18.714 -21.371 1.00 93.94 121 ARG A N 1
ATOM 1014 C CA . ARG A 1 121 ? 9.810 -19.386 -22.673 1.00 93.94 121 ARG A CA 1
ATOM 1015 C C . ARG A 1 121 ? 11.236 -19.896 -22.864 1.00 93.94 121 ARG A C 1
ATOM 1017 O O . ARG A 1 121 ? 12.091 -19.172 -23.360 1.00 93.94 121 ARG A O 1
ATOM 1024 N N . GLY A 1 122 ? 11.483 -21.143 -22.461 1.00 93.25 122 GLY A N 1
ATOM 1025 C CA . GLY A 1 122 ? 12.833 -21.716 -22.451 1.00 93.25 122 GLY A CA 1
ATOM 1026 C C . GLY A 1 122 ? 13.732 -20.972 -21.463 1.00 93.25 122 GLY A C 1
ATOM 1027 O O . GLY A 1 122 ? 13.434 -20.945 -20.265 1.00 93.25 122 GLY A O 1
ATOM 1028 N N . ASP A 1 123 ? 14.773 -20.334 -21.992 1.00 95.00 123 ASP A N 1
ATOM 1029 C CA . ASP A 1 123 ? 15.757 -19.554 -21.231 1.00 95.00 123 ASP A CA 1
ATOM 1030 C C . ASP A 1 123 ? 15.432 -18.051 -21.212 1.00 95.00 123 ASP A C 1
ATOM 1032 O O . ASP A 1 123 ? 16.251 -17.219 -20.840 1.00 95.00 123 ASP A O 1
ATOM 1036 N N . VAL A 1 124 ? 14.211 -17.686 -21.615 1.00 96.75 124 VAL A N 1
ATOM 1037 C CA . VAL A 1 124 ? 13.727 -16.305 -21.610 1.00 96.75 124 VAL A CA 1
ATOM 1038 C C . VAL A 1 124 ? 12.687 -16.121 -20.513 1.00 96.75 124 VAL A C 1
ATOM 1040 O O . VAL A 1 124 ? 11.661 -16.807 -20.499 1.00 96.75 124 VAL A O 1
ATOM 1043 N N . ILE A 1 125 ? 12.920 -15.149 -19.633 1.00 97.94 125 ILE A N 1
ATOM 1044 C CA . ILE A 1 125 ? 11.945 -14.666 -18.654 1.00 97.94 125 ILE A CA 1
ATOM 1045 C C . ILE A 1 125 ? 11.463 -13.293 -19.114 1.00 97.94 125 ILE A C 1
ATOM 1047 O O . ILE A 1 125 ? 12.260 -12.373 -19.291 1.00 97.94 125 ILE A O 1
ATOM 1051 N N . GLU A 1 126 ? 10.156 -13.128 -19.288 1.00 98.19 126 GLU A N 1
ATOM 1052 C CA . GLU A 1 126 ? 9.554 -11.814 -19.513 1.00 98.19 126 GLU A CA 1
ATOM 1053 C C . GLU A 1 126 ? 8.740 -11.407 -18.292 1.00 98.19 126 GLU A C 1
ATOM 1055 O O . GLU A 1 126 ? 7.926 -12.181 -17.798 1.00 98.19 126 GLU A O 1
ATOM 1060 N N . ILE A 1 127 ? 8.965 -10.192 -17.804 1.00 98.38 127 ILE A N 1
ATOM 1061 C CA . ILE A 1 127 ? 8.358 -9.645 -16.591 1.00 98.38 127 ILE A CA 1
ATOM 1062 C C . ILE A 1 127 ? 7.656 -8.357 -16.989 1.00 98.38 127 ILE A C 1
ATOM 1064 O O . ILE A 1 127 ? 8.283 -7.492 -17.600 1.00 98.38 127 ILE A O 1
ATOM 1068 N N . PHE A 1 128 ? 6.383 -8.203 -16.637 1.00 97.88 128 PHE A N 1
ATOM 1069 C CA . PHE A 1 128 ? 5.646 -6.962 -16.840 1.00 97.88 128 PHE A CA 1
ATOM 1070 C C . PHE A 1 128 ? 5.449 -6.262 -15.489 1.00 97.88 128 PHE A C 1
ATOM 1072 O O . PHE A 1 128 ? 4.534 -6.623 -14.745 1.00 97.88 128 PHE A O 1
ATOM 1079 N N . PRO A 1 129 ? 6.292 -5.269 -15.139 1.00 96.88 129 PRO A N 1
ATOM 1080 C CA . PRO A 1 129 ? 6.171 -4.546 -13.880 1.00 96.88 129 PRO A CA 1
ATOM 1081 C C . PRO A 1 129 ? 4.780 -3.948 -13.694 1.00 96.88 129 PRO A C 1
ATOM 1083 O O . PRO A 1 129 ? 4.212 -3.386 -14.631 1.00 96.88 129 PRO A O 1
ATOM 1086 N N . SER A 1 130 ? 4.236 -4.029 -12.480 1.00 94.12 130 SER A N 1
ATOM 1087 C CA . SER A 1 130 ? 2.886 -3.524 -12.190 1.00 94.12 130 SER A CA 1
ATOM 1088 C C . SER A 1 130 ? 2.743 -2.010 -12.403 1.00 94.12 130 SER A C 1
ATOM 1090 O O . SER A 1 130 ? 1.648 -1.522 -12.660 1.00 94.12 130 SER A O 1
ATOM 1092 N N . TYR A 1 131 ? 3.857 -1.275 -12.371 1.00 94.06 131 TYR A N 1
ATOM 1093 C CA . TYR A 1 131 ? 3.929 0.186 -12.445 1.00 94.06 131 TYR A CA 1
ATOM 1094 C C . TYR A 1 131 ? 4.349 0.751 -13.817 1.00 94.06 131 TYR A C 1
ATOM 1096 O O . TYR A 1 131 ? 4.088 1.923 -14.098 1.00 94.06 131 TYR A O 1
ATOM 1104 N N . LEU A 1 132 ? 4.960 -0.050 -14.700 1.00 94.00 132 LEU A N 1
ATOM 1105 C CA . LEU A 1 132 ? 5.502 0.414 -15.992 1.00 94.00 132 LEU A CA 1
ATOM 1106 C C . LEU A 1 132 ? 4.571 0.088 -17.152 1.00 94.00 132 LEU A C 1
ATOM 1108 O O . LEU A 1 132 ? 3.790 -0.844 -17.076 1.00 94.00 132 LEU A O 1
ATOM 1112 N N . GLU A 1 133 ? 4.647 0.830 -18.254 1.00 93.56 133 GLU A N 1
ATOM 1113 C CA . GLU A 1 133 ? 3.872 0.544 -19.481 1.00 93.56 133 GLU A CA 1
ATOM 1114 C C . GLU A 1 133 ? 4.600 -0.399 -20.449 1.00 93.56 133 GLU A C 1
ATOM 1116 O O . GLU A 1 133 ? 4.042 -0.820 -21.458 1.00 93.56 133 GLU A O 1
ATOM 1121 N N . TYR A 1 134 ? 5.841 -0.748 -20.125 1.00 95.50 134 TYR A N 1
ATOM 1122 C CA . TYR A 1 134 ? 6.678 -1.676 -20.869 1.00 95.50 134 TYR A CA 1
ATOM 1123 C C . TYR A 1 134 ? 7.070 -2.863 -19.987 1.00 95.50 134 TYR A C 1
ATOM 1125 O O . TYR A 1 134 ? 7.032 -2.778 -18.759 1.00 95.50 134 TYR A O 1
ATOM 1133 N N . ALA A 1 135 ? 7.479 -3.957 -20.620 1.00 97.69 135 ALA A N 1
ATOM 1134 C CA . ALA A 1 135 ? 7.980 -5.143 -19.939 1.00 97.69 135 ALA A CA 1
ATOM 1135 C C . ALA A 1 135 ? 9.507 -5.241 -20.057 1.00 97.69 135 ALA A C 1
ATOM 1137 O O . ALA A 1 135 ? 10.138 -4.563 -20.872 1.00 97.69 135 ALA A O 1
ATOM 1138 N N . PHE A 1 136 ? 10.101 -6.108 -19.247 1.00 98.25 136 PHE A N 1
ATOM 1139 C CA . PHE A 1 136 ? 11.498 -6.497 -19.354 1.00 98.25 136 PHE A CA 1
ATOM 1140 C C . PHE A 1 136 ? 11.606 -7.936 -19.843 1.00 98.25 136 PHE A C 1
ATOM 1142 O O . PHE A 1 136 ? 10.841 -8.798 -19.419 1.00 98.25 136 PHE A O 1
ATOM 1149 N N . ARG A 1 137 ? 12.581 -8.194 -20.711 1.00 98.25 137 ARG A N 1
ATOM 1150 C CA . ARG A 1 137 ? 13.005 -9.525 -21.138 1.00 98.25 137 ARG A CA 1
ATOM 1151 C C . ARG A 1 137 ? 14.405 -9.785 -20.602 1.00 98.25 137 ARG A C 1
ATOM 1153 O O . ARG A 1 137 ? 15.304 -8.991 -20.869 1.00 98.25 137 ARG A O 1
ATOM 1160 N N . ILE A 1 138 ? 14.563 -10.888 -19.887 1.00 98.19 138 ILE A N 1
ATOM 1161 C CA . ILE A 1 138 ? 15.835 -11.420 -19.405 1.00 98.19 138 ILE A CA 1
ATOM 1162 C C . ILE A 1 138 ? 16.110 -12.691 -20.208 1.00 98.19 138 ILE A C 1
ATOM 1164 O O . ILE A 1 138 ? 15.281 -13.601 -20.225 1.00 98.19 138 ILE A O 1
ATOM 1168 N N . GLU A 1 139 ? 17.243 -12.726 -20.896 1.00 97.81 139 GLU A N 1
ATOM 1169 C CA . GLU A 1 139 ? 17.719 -13.867 -21.679 1.00 97.81 139 GLU A CA 1
ATOM 1170 C C . GLU A 1 139 ? 18.864 -14.526 -20.898 1.00 97.81 139 GLU A C 1
ATOM 1172 O O . GLU A 1 139 ? 19.821 -13.842 -20.521 1.00 97.81 139 GLU A O 1
ATOM 1177 N N . LEU A 1 140 ? 18.735 -15.822 -20.602 1.00 97.25 140 LEU A N 1
ATOM 1178 C CA . LEU A 1 140 ? 19.729 -16.603 -19.868 1.00 97.25 140 LEU A CA 1
ATOM 1179 C C . LEU A 1 140 ? 20.507 -17.536 -20.804 1.00 97.25 140 LEU A C 1
ATOM 1181 O O . LEU A 1 140 ? 19.952 -18.096 -21.747 1.00 97.25 140 LEU A O 1
ATOM 1185 N N . TRP A 1 141 ? 21.774 -17.770 -20.472 1.00 95.50 141 TRP A N 1
ATOM 1186 C CA . TRP A 1 141 ? 22.599 -18.841 -21.022 1.00 95.50 141 TRP A CA 1
ATOM 1187 C C . TRP A 1 141 ? 23.050 -19.754 -19.877 1.00 95.50 141 TRP A C 1
ATOM 1189 O O . TRP A 1 141 ? 24.007 -19.467 -19.153 1.00 95.50 141 TRP A O 1
ATOM 1199 N N . GLY A 1 142 ? 22.316 -20.850 -19.664 1.00 93.44 142 GLY A N 1
ATOM 1200 C CA . GLY A 1 142 ? 22.441 -21.632 -18.433 1.00 93.44 142 GLY A CA 1
ATOM 1201 C C . GLY A 1 142 ? 22.016 -20.793 -17.224 1.00 93.44 142 GLY A C 1
ATOM 1202 O O . GLY A 1 142 ? 20.866 -20.369 -17.153 1.00 93.44 142 GLY A O 1
ATOM 1203 N N . ASP A 1 143 ? 22.953 -20.533 -16.311 1.00 94.06 143 ASP A N 1
ATOM 1204 C CA . ASP A 1 143 ? 22.734 -19.692 -15.125 1.00 94.06 143 ASP A CA 1
ATOM 1205 C C . ASP A 1 143 ? 23.306 -18.271 -15.280 1.00 94.06 143 ASP A C 1
ATOM 1207 O O . ASP A 1 143 ? 23.291 -17.504 -14.324 1.00 94.06 143 ASP A O 1
ATOM 1211 N N . GLU A 1 144 ? 23.848 -17.900 -16.445 1.00 96.38 144 GLU A N 1
ATOM 1212 C CA . GLU A 1 144 ? 24.347 -16.542 -16.696 1.00 96.38 144 GLU A CA 1
ATOM 1213 C C . GLU A 1 144 ? 23.280 -15.686 -17.380 1.00 96.38 144 GLU A C 1
ATOM 1215 O O . GLU A 1 144 ? 22.613 -16.126 -18.317 1.00 96.38 144 GLU A O 1
ATOM 1220 N N . ILE A 1 145 ? 23.145 -14.434 -16.945 1.00 97.44 145 ILE A N 1
ATOM 1221 C CA . ILE A 1 145 ? 22.279 -13.456 -17.605 1.00 97.44 145 ILE A CA 1
ATOM 1222 C C . ILE A 1 145 ? 23.005 -12.858 -18.807 1.00 97.44 145 ILE A C 1
ATOM 1224 O O . ILE A 1 145 ? 23.858 -11.981 -18.662 1.00 97.44 145 ILE A O 1
AT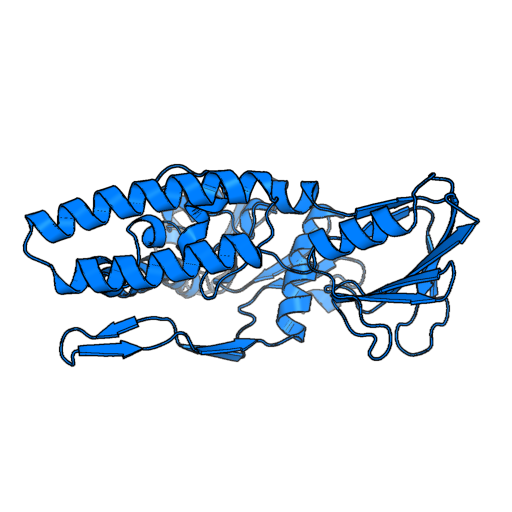OM 1228 N N . GLU A 1 146 ? 22.640 -13.321 -19.999 1.00 97.44 146 GLU A N 1
ATOM 1229 C CA . GLU A 1 146 ? 23.269 -12.927 -21.258 1.00 97.44 146 GLU A CA 1
ATOM 1230 C C . GLU A 1 146 ? 22.810 -11.535 -21.702 1.00 97.44 146 GLU A C 1
ATOM 1232 O O . GLU A 1 146 ? 23.620 -10.707 -22.122 1.00 97.44 146 GLU A O 1
ATOM 1237 N N . ALA A 1 147 ? 21.508 -11.249 -21.601 1.00 97.50 147 ALA A N 1
ATOM 1238 C CA . ALA A 1 147 ? 20.981 -9.966 -22.039 1.00 97.50 147 ALA A CA 1
ATOM 1239 C C . ALA A 1 147 ? 19.716 -9.536 -21.295 1.00 97.50 147 ALA A C 1
ATOM 1241 O O . ALA A 1 147 ? 18.863 -10.346 -20.933 1.00 97.50 147 ALA A O 1
ATOM 1242 N N . ILE A 1 148 ? 19.560 -8.219 -21.142 1.00 98.31 148 ILE A N 1
ATOM 1243 C CA . ILE A 1 148 ? 18.351 -7.603 -20.596 1.00 98.31 148 ILE A CA 1
ATOM 1244 C C . ILE A 1 148 ? 17.828 -6.563 -21.593 1.00 98.31 148 ILE A C 1
ATOM 1246 O O . ILE A 1 148 ? 18.567 -5.710 -22.090 1.00 98.31 148 ILE A O 1
ATOM 1250 N N . SER A 1 149 ? 16.536 -6.636 -21.907 1.00 98.12 149 SER A N 1
ATOM 1251 C CA . SER A 1 149 ? 15.860 -5.710 -22.820 1.00 98.12 149 SER A CA 1
ATOM 1252 C C . SER A 1 149 ? 14.601 -5.139 -22.207 1.00 98.12 149 SER A C 1
ATOM 1254 O O . SER A 1 149 ? 13.818 -5.855 -21.593 1.00 98.12 149 SER A O 1
ATOM 1256 N N . GLN A 1 150 ? 14.345 -3.870 -22.479 1.00 98.06 150 GLN A N 1
ATOM 1257 C CA . GLN A 1 150 ? 13.013 -3.300 -22.416 1.00 98.06 150 GLN A CA 1
ATOM 1258 C C . GLN A 1 150 ? 12.242 -3.692 -23.684 1.00 98.06 150 GLN A C 1
ATOM 1260 O O . GLN A 1 150 ? 12.756 -3.533 -24.795 1.00 98.06 150 GLN A O 1
ATOM 1265 N N . ILE A 1 151 ? 11.017 -4.192 -23.532 1.00 97.94 151 ILE A N 1
ATOM 1266 C CA . ILE A 1 151 ? 10.173 -4.650 -24.638 1.00 97.94 151 ILE A CA 1
ATOM 1267 C C . ILE A 1 151 ? 8.773 -4.038 -24.579 1.00 97.94 151 ILE A C 1
ATOM 1269 O O . ILE A 1 151 ? 8.242 -3.736 -23.509 1.00 97.94 151 ILE A O 1
ATOM 1273 N N . ASP A 1 152 ? 8.155 -3.901 -25.746 1.00 96.81 152 ASP A N 1
ATOM 1274 C CA . ASP A 1 152 ? 6.722 -3.650 -25.855 1.00 96.81 152 ASP A CA 1
ATOM 1275 C C . ASP A 1 152 ? 5.956 -4.936 -25.464 1.00 96.81 152 ASP A C 1
ATOM 1277 O O . ASP A 1 152 ? 6.207 -5.990 -26.060 1.00 96.81 152 ASP A O 1
ATOM 1281 N N . PRO A 1 153 ? 5.052 -4.895 -24.466 1.00 94.25 153 PRO A N 1
ATOM 1282 C CA . PRO A 1 153 ? 4.430 -6.097 -23.907 1.00 94.25 153 PRO A CA 1
ATOM 1283 C C . PRO A 1 153 ? 3.443 -6.771 -24.872 1.00 94.25 153 PRO A C 1
ATOM 1285 O O . PRO A 1 153 ? 3.191 -7.968 -24.744 1.00 94.25 153 PRO A O 1
ATOM 1288 N N . LEU A 1 154 ? 2.914 -6.034 -25.857 1.00 92.62 154 LEU A N 1
ATOM 1289 C CA . LEU A 1 154 ? 1.942 -6.540 -26.830 1.00 92.62 154 LEU A CA 1
ATOM 1290 C C . LEU A 1 154 ? 2.628 -7.185 -28.037 1.00 92.62 154 LEU A C 1
ATOM 1292 O O . LEU A 1 154 ? 2.226 -8.247 -28.505 1.00 92.62 154 LEU A O 1
ATOM 1296 N N . THR A 1 155 ? 3.667 -6.537 -28.559 1.00 94.69 155 THR A N 1
ATOM 1297 C CA . THR A 1 155 ? 4.354 -6.941 -29.794 1.00 94.69 155 THR A CA 1
ATOM 1298 C C . THR A 1 155 ? 5.628 -7.742 -29.542 1.00 94.69 155 THR A C 1
ATOM 1300 O O . THR A 1 155 ? 6.133 -8.386 -30.461 1.00 94.69 155 THR A O 1
ATOM 1303 N N . GLY A 1 156 ? 6.186 -7.683 -28.328 1.00 93.38 156 GLY A N 1
ATOM 1304 C CA . GLY A 1 156 ? 7.457 -8.311 -27.966 1.00 93.38 156 GLY A CA 1
ATOM 1305 C C . GLY A 1 156 ? 8.686 -7.661 -28.612 1.00 93.38 156 GLY A C 1
ATOM 1306 O O . GLY A 1 156 ? 9.782 -8.229 -28.535 1.00 93.38 156 GLY A O 1
ATOM 1307 N N . LYS A 1 157 ? 8.524 -6.504 -29.270 1.00 96.69 157 LYS A N 1
ATOM 1308 C CA . LYS A 1 157 ? 9.623 -5.768 -29.904 1.00 96.69 157 LYS A CA 1
ATOM 1309 C C . LYS A 1 157 ? 10.533 -5.157 -28.846 1.00 96.69 157 LYS A C 1
ATOM 1311 O O . LYS A 1 157 ? 10.055 -4.573 -27.879 1.00 96.69 157 LYS A O 1
ATOM 1316 N N . VAL A 1 158 ? 11.841 -5.258 -29.070 1.00 97.81 158 VAL A N 1
ATOM 1317 C CA . VAL A 1 158 ? 12.849 -4.603 -28.230 1.00 97.81 158 VAL A CA 1
ATOM 1318 C C . VAL A 1 158 ? 12.786 -3.095 -28.456 1.00 97.81 158 VAL A C 1
ATOM 1320 O O . VAL A 1 158 ? 12.862 -2.635 -29.594 1.00 97.81 158 VAL A O 1
ATOM 1323 N N . ILE A 1 159 ? 12.640 -2.351 -27.362 1.00 97.06 159 ILE A N 1
ATOM 1324 C CA . ILE A 1 159 ? 12.651 -0.885 -27.326 1.00 97.06 159 ILE A CA 1
ATOM 1325 C C . ILE A 1 159 ? 14.082 -0.403 -27.068 1.00 97.06 159 ILE A C 1
ATOM 1327 O O . ILE A 1 159 ? 14.605 0.420 -27.812 1.00 97.06 159 ILE A O 1
ATOM 1331 N N . GLU A 1 160 ? 14.724 -0.941 -26.029 1.00 96.88 160 GLU A N 1
ATOM 1332 C CA . GLU A 1 160 ? 16.071 -0.558 -25.596 1.00 96.88 160 GLU A CA 1
ATOM 1333 C C . GLU A 1 160 ? 16.740 -1.732 -24.862 1.00 96.88 160 GLU A C 1
ATOM 1335 O O . GLU A 1 160 ? 16.057 -2.548 -24.241 1.00 96.88 160 GLU A O 1
ATOM 1340 N N . ARG A 1 161 ? 18.073 -1.828 -24.909 1.00 97.00 161 ARG A N 1
ATOM 1341 C CA . ARG A 1 161 ? 18.852 -2.770 -24.085 1.00 97.00 161 ARG A CA 1
ATOM 1342 C C . ARG A 1 161 ? 19.215 -2.114 -22.749 1.00 97.00 161 ARG A C 1
ATOM 1344 O O . ARG A 1 161 ? 19.388 -0.901 -22.679 1.00 97.00 161 ARG A O 1
ATOM 1351 N N . ARG A 1 162 ? 19.314 -2.910 -21.685 1.00 96.75 162 ARG A N 1
ATOM 1352 C CA . ARG A 1 162 ? 19.692 -2.454 -20.340 1.00 96.75 162 ARG A CA 1
ATOM 1353 C C . ARG A 1 162 ? 20.827 -3.325 -19.813 1.00 96.75 162 ARG A C 1
ATOM 1355 O O . ARG A 1 162 ? 20.803 -4.532 -20.010 1.00 96.75 162 ARG A O 1
ATOM 1362 N N . ASP A 1 163 ? 21.753 -2.728 -19.072 1.00 96.69 163 ASP A N 1
ATOM 1363 C CA . ASP A 1 163 ? 22.798 -3.493 -18.372 1.00 96.69 163 ASP A CA 1
ATOM 1364 C C . ASP A 1 163 ? 22.292 -4.035 -17.031 1.00 96.69 163 ASP A C 1
ATOM 1366 O O . ASP A 1 163 ? 22.766 -5.047 -16.521 1.00 96.69 163 ASP A O 1
ATOM 1370 N N . LYS A 1 164 ? 21.322 -3.336 -16.436 1.00 96.38 164 LYS A N 1
ATOM 1371 C CA . LYS A 1 164 ? 20.765 -3.647 -15.125 1.00 96.38 164 LYS A CA 1
ATOM 1372 C C . LYS A 1 164 ? 19.326 -3.177 -15.021 1.00 96.38 164 LYS A C 1
ATOM 1374 O O . LYS A 1 164 ? 18.975 -2.118 -15.540 1.00 96.38 164 LYS A O 1
ATOM 1379 N N . ILE A 1 165 ? 18.523 -3.936 -14.286 1.00 95.44 165 ILE A N 1
ATOM 1380 C CA . ILE A 1 165 ? 17.151 -3.581 -13.924 1.00 95.44 165 ILE A CA 1
ATOM 1381 C C . ILE A 1 165 ? 16.902 -3.810 -12.432 1.00 95.44 165 ILE A C 1
ATOM 1383 O O . ILE A 1 165 ? 17.581 -4.601 -11.768 1.00 95.44 165 ILE A O 1
ATOM 1387 N N . ILE A 1 166 ? 15.914 -3.090 -11.906 1.00 95.12 166 ILE A N 1
ATOM 1388 C CA . ILE A 1 166 ? 15.368 -3.282 -10.565 1.00 95.12 166 ILE A CA 1
ATOM 1389 C C . ILE A 1 166 ? 13.860 -3.466 -10.722 1.00 95.12 166 ILE A C 1
ATOM 1391 O O . ILE A 1 166 ? 13.181 -2.604 -11.275 1.00 95.12 166 ILE A O 1
ATOM 1395 N N . ILE A 1 167 ? 13.344 -4.599 -10.256 1.00 96.50 167 ILE A N 1
ATOM 1396 C CA . ILE A 1 167 ? 11.913 -4.890 -10.230 1.00 96.50 167 ILE A CA 1
ATOM 1397 C C . ILE A 1 167 ? 11.415 -4.701 -8.801 1.00 96.50 167 ILE A C 1
ATOM 1399 O O . ILE A 1 167 ? 11.825 -5.421 -7.884 1.00 96.50 167 ILE A O 1
ATOM 1403 N N . TYR A 1 168 ? 10.544 -3.713 -8.619 1.00 94.94 168 TYR A N 1
ATOM 1404 C CA . TYR A 1 168 ? 9.882 -3.440 -7.350 1.00 94.94 168 TYR A CA 1
ATOM 1405 C C . TYR A 1 168 ? 8.677 -4.364 -7.152 1.00 94.94 168 TYR A C 1
ATOM 1407 O O . TYR A 1 168 ? 8.125 -4.871 -8.139 1.00 94.94 168 TYR A O 1
ATOM 1415 N N . PRO A 1 169 ? 8.258 -4.590 -5.893 1.00 94.31 169 PRO A N 1
ATOM 1416 C CA . PRO A 1 169 ? 7.115 -5.439 -5.610 1.00 94.31 169 PRO A CA 1
ATOM 1417 C C . PRO A 1 169 ? 5.830 -5.006 -6.306 1.00 94.31 169 PRO A C 1
ATOM 1419 O O . PRO A 1 169 ? 5.574 -3.820 -6.491 1.00 94.31 169 PRO A O 1
ATOM 1422 N N . ALA A 1 170 ? 4.999 -5.984 -6.670 1.00 92.75 170 ALA A N 1
ATOM 1423 C CA . ALA A 1 170 ? 3.778 -5.727 -7.424 1.00 92.75 170 ALA A CA 1
ATOM 1424 C C . ALA A 1 170 ? 2.700 -4.990 -6.607 1.00 92.75 170 ALA A C 1
ATOM 1426 O O . ALA A 1 170 ? 1.747 -4.481 -7.185 1.00 92.75 170 ALA A O 1
ATOM 1427 N N . LYS A 1 171 ? 2.846 -4.938 -5.275 1.00 89.62 171 LYS A N 1
ATOM 1428 C CA . LYS A 1 171 ? 1.904 -4.344 -4.315 1.00 89.62 171 L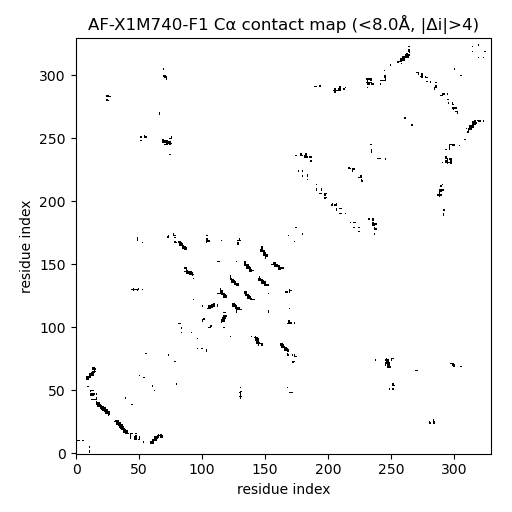YS A CA 1
ATOM 1429 C C . LYS A 1 171 ? 2.661 -3.518 -3.273 1.00 89.62 171 LYS A C 1
ATOM 1431 O O . LYS A 1 171 ? 3.804 -3.834 -2.961 1.00 89.62 171 LYS A O 1
ATOM 1436 N N . HIS A 1 172 ? 2.022 -2.517 -2.657 1.00 87.75 172 HIS A N 1
ATOM 1437 C CA . HIS A 1 172 ? 2.641 -1.752 -1.556 1.00 87.75 172 HIS A CA 1
ATOM 1438 C C . HIS A 1 172 ? 2.754 -2.542 -0.251 1.00 87.75 172 HIS A C 1
ATOM 1440 O O . HIS A 1 172 ? 3.705 -2.354 0.500 1.00 87.75 172 HIS A O 1
ATOM 1446 N N . PHE A 1 173 ? 1.779 -3.403 0.049 1.00 82.44 173 PHE A N 1
ATOM 1447 C CA . PHE A 1 173 ? 1.780 -4.212 1.268 1.00 82.44 173 PHE A CA 1
ATOM 1448 C C . PHE A 1 173 ? 2.451 -5.550 1.001 1.00 82.44 173 PHE A C 1
ATOM 1450 O O . PHE A 1 173 ? 1.803 -6.515 0.603 1.00 82.44 173 PHE A O 1
ATOM 1457 N N . VAL A 1 174 ? 3.758 -5.578 1.232 1.00 81.06 174 VAL A N 1
ATOM 1458 C CA . VAL A 1 174 ? 4.595 -6.766 1.084 1.00 81.06 174 VAL A CA 1
ATOM 1459 C C . VAL A 1 174 ? 5.367 -7.020 2.365 1.00 81.06 174 VAL A C 1
ATOM 1461 O O . VAL A 1 174 ? 5.734 -6.088 3.083 1.00 81.06 174 VAL A O 1
ATOM 1464 N N . THR A 1 175 ? 5.574 -8.290 2.692 1.00 82.56 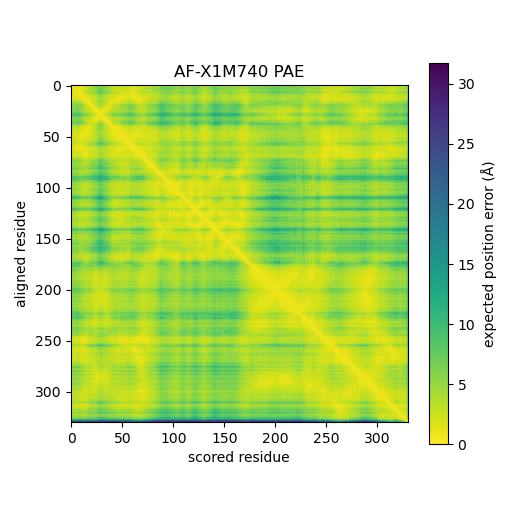175 THR A N 1
ATOM 1465 C CA . THR A 1 175 ? 6.279 -8.686 3.910 1.00 82.56 175 THR A CA 1
ATOM 1466 C C . THR A 1 175 ? 7.072 -9.960 3.683 1.00 82.56 175 THR A C 1
ATOM 1468 O O . THR A 1 175 ? 6.770 -10.745 2.788 1.00 82.56 175 THR A O 1
ATOM 1471 N N . THR A 1 176 ? 8.103 -10.173 4.495 1.00 84.25 176 THR A N 1
ATOM 1472 C CA . THR A 1 176 ? 8.890 -11.407 4.453 1.00 84.25 176 THR A CA 1
ATOM 1473 C C . THR A 1 176 ? 8.220 -12.495 5.284 1.00 84.25 176 THR A C 1
ATOM 1475 O O . THR A 1 176 ? 7.539 -12.209 6.274 1.00 84.25 176 THR A O 1
ATOM 1478 N N . GLN A 1 177 ? 8.476 -13.761 4.947 1.00 84.12 177 GLN A N 1
ATOM 1479 C CA . GLN A 1 177 ? 7.969 -14.883 5.742 1.00 84.12 177 GLN A CA 1
ATOM 1480 C C . GLN A 1 177 ? 8.403 -14.806 7.214 1.00 84.12 177 GLN A C 1
ATOM 1482 O O . GLN A 1 177 ? 7.621 -15.129 8.105 1.00 84.12 177 GLN A O 1
ATOM 1487 N N . ASP A 1 178 ? 9.614 -14.323 7.498 1.00 87.81 178 ASP A N 1
ATOM 1488 C CA . ASP A 1 178 ? 10.103 -14.178 8.874 1.00 87.81 178 ASP A CA 1
ATOM 1489 C C . ASP A 1 178 ? 9.345 -13.105 9.662 1.00 87.81 178 ASP A C 1
ATOM 1491 O O . ASP A 1 178 ? 9.035 -13.293 10.842 1.00 87.81 178 ASP A O 1
ATOM 1495 N N . LYS A 1 179 ? 9.006 -11.978 9.020 1.00 89.88 179 LYS A N 1
ATOM 1496 C CA . LYS A 1 179 ? 8.149 -10.946 9.622 1.00 89.88 179 LYS A CA 1
ATOM 1497 C C . LYS A 1 179 ? 6.758 -11.498 9.895 1.00 89.88 179 LYS A C 1
ATOM 1499 O O . LYS A 1 179 ? 6.240 -11.301 10.993 1.00 89.88 179 LYS A O 1
ATOM 1504 N N . LEU A 1 180 ? 6.202 -12.247 8.946 1.00 90.94 180 LEU A N 1
ATOM 1505 C CA . LEU A 1 180 ? 4.890 -12.861 9.093 1.00 90.94 180 LEU A CA 1
ATOM 1506 C C . LEU A 1 180 ? 4.854 -13.880 10.240 1.00 90.94 180 LEU A C 1
ATOM 1508 O O . LEU A 1 180 ? 3.966 -13.807 11.082 1.00 90.94 180 LEU A O 1
ATOM 1512 N N . LYS A 1 181 ? 5.859 -14.758 10.358 1.00 93.06 181 LYS A N 1
ATOM 1513 C CA . LYS A 1 181 ? 5.976 -15.720 11.473 1.00 93.06 181 LYS A CA 1
ATOM 1514 C C . LYS A 1 181 ? 5.982 -15.031 12.837 1.00 93.06 181 LYS A C 1
ATOM 1516 O O . LYS A 1 181 ? 5.287 -15.473 13.749 1.00 93.06 181 LYS A O 1
ATOM 1521 N N . ARG A 1 182 ? 6.727 -13.929 12.980 1.00 95.19 182 ARG A N 1
ATOM 1522 C CA . ARG A 1 182 ? 6.722 -13.134 14.221 1.00 95.19 182 ARG A CA 1
ATOM 1523 C C . ARG A 1 182 ? 5.368 -12.473 14.473 1.00 95.19 182 ARG A C 1
ATOM 1525 O O . ARG A 1 182 ? 4.915 -12.466 15.613 1.00 95.19 182 ARG A O 1
ATOM 1532 N N . ALA A 1 183 ? 4.737 -11.945 13.427 1.00 95.81 183 ALA A N 1
ATOM 1533 C CA . ALA A 1 183 ? 3.435 -11.296 13.521 1.00 95.81 183 ALA A CA 1
ATOM 1534 C C . ALA A 1 183 ? 2.337 -12.271 13.961 1.00 95.81 183 ALA A C 1
ATOM 1536 O O . ALA A 1 183 ? 1.522 -11.918 14.804 1.00 95.81 183 ALA A O 1
ATOM 1537 N N . LEU A 1 184 ? 2.340 -13.507 13.453 1.00 97.25 184 LEU A N 1
ATOM 1538 C CA . LEU A 1 184 ? 1.387 -14.543 13.864 1.00 97.25 184 LEU A CA 1
ATOM 1539 C C . LEU A 1 184 ? 1.419 -14.759 15.384 1.00 97.25 184 LEU A C 1
ATOM 1541 O O . LEU A 1 184 ? 0.372 -14.735 16.025 1.00 97.25 184 LEU A O 1
ATOM 1545 N N . LEU A 1 185 ? 2.616 -14.882 15.968 1.00 97.44 185 LEU A N 1
ATOM 1546 C CA . LEU A 1 185 ? 2.782 -15.064 17.414 1.00 97.44 185 LEU A CA 1
ATOM 1547 C C . LEU A 1 185 ? 2.268 -13.859 18.214 1.00 97.44 185 LEU A C 1
ATOM 1549 O O . LEU A 1 185 ? 1.595 -14.032 19.229 1.00 97.44 185 LEU A O 1
ATOM 1553 N N . SER A 1 186 ? 2.558 -12.633 17.767 1.00 97.88 186 SER A N 1
ATOM 1554 C CA . SER A 1 186 ? 2.114 -11.427 18.475 1.00 97.88 186 SER A CA 1
ATOM 1555 C C . SER A 1 186 ? 0.608 -11.176 18.340 1.00 97.88 186 SER A C 1
ATOM 1557 O O . SER A 1 186 ? -0.007 -10.659 19.273 1.00 97.88 186 SER A O 1
ATOM 1559 N N . ILE A 1 187 ? -0.003 -11.567 17.216 1.00 98.44 187 ILE A N 1
ATOM 1560 C CA . ILE A 1 187 ? -1.460 -11.529 17.017 1.00 98.44 187 ILE A CA 1
ATOM 1561 C C . ILE A 1 187 ? -2.146 -12.544 17.933 1.00 98.44 187 ILE A C 1
ATOM 1563 O O . ILE A 1 187 ? -3.147 -12.212 18.564 1.00 98.44 187 ILE A O 1
ATOM 1567 N N . GLU A 1 188 ? -1.614 -13.766 18.039 1.00 98.31 188 GLU A N 1
ATOM 1568 C CA . GLU A 1 188 ? -2.149 -14.790 18.943 1.00 98.31 188 GLU A CA 1
ATOM 1569 C C . GLU A 1 188 ? -2.102 -14.357 20.406 1.00 98.31 188 GLU A C 1
ATOM 1571 O O . GLU A 1 188 ? -3.035 -14.638 21.159 1.00 98.31 188 GLU A O 1
ATOM 1576 N N . GLU A 1 189 ? -1.040 -13.665 20.812 1.00 98.25 189 GLU A N 1
ATOM 1577 C CA . GLU A 1 189 ? -0.924 -13.173 22.180 1.00 98.25 189 GLU A CA 1
ATOM 1578 C C . GLU A 1 189 ? -1.920 -12.044 22.470 1.00 98.25 189 GLU A C 1
ATOM 1580 O O . GLU A 1 189 ? -2.676 -12.133 23.438 1.00 98.25 189 GLU A O 1
ATOM 1585 N N . GLU A 1 190 ? -2.035 -11.051 21.578 1.00 98.44 190 GLU A N 1
ATOM 1586 C CA . GLU A 1 190 ? -3.052 -9.996 21.711 1.00 98.44 190 GLU A CA 1
ATOM 1587 C C . GLU A 1 190 ? -4.476 -10.577 21.702 1.00 98.44 190 GLU A C 1
ATOM 1589 O O . GLU A 1 190 ? -5.349 -10.113 22.441 1.00 98.44 190 GLU A O 1
ATOM 1594 N N . LEU A 1 191 ? -4.722 -11.620 20.901 1.00 98.62 191 LEU A N 1
ATOM 1595 C CA . LEU A 1 191 ? -5.999 -12.321 20.889 1.00 98.62 191 LEU A CA 1
ATOM 1596 C C . LEU A 1 191 ? -6.306 -12.926 22.262 1.00 98.62 191 LEU A C 1
ATOM 1598 O O . LEU A 1 191 ? -7.399 -12.707 22.781 1.00 98.62 191 LEU A O 1
ATOM 1602 N N . LYS A 1 192 ? -5.367 -13.652 22.880 1.00 98.50 192 LYS A N 1
ATOM 1603 C CA . LYS A 1 192 ? -5.578 -14.244 24.215 1.00 98.50 192 LYS A CA 1
ATOM 1604 C C . LYS A 1 192 ? -5.906 -13.180 25.259 1.00 98.50 192 LYS A C 1
ATOM 1606 O O . LYS A 1 192 ? -6.866 -13.352 26.013 1.00 98.50 192 LYS A O 1
ATOM 1611 N N . GLU A 1 193 ? -5.146 -12.087 25.285 1.00 98.25 193 GLU A N 1
ATOM 1612 C CA . GLU A 1 193 ? -5.377 -10.965 26.200 1.00 98.25 193 GLU A CA 1
ATOM 1613 C C . GLU A 1 193 ? -6.773 -10.365 25.999 1.00 98.25 193 GLU A C 1
ATOM 1615 O O . GLU A 1 193 ? -7.531 -10.176 26.956 1.00 98.25 193 GLU A O 1
ATOM 1620 N N . ARG A 1 194 ? -7.159 -10.127 24.740 1.00 97.94 194 ARG A N 1
ATOM 1621 C CA . ARG A 1 194 ? -8.452 -9.525 24.410 1.00 97.94 194 ARG A CA 1
ATOM 1622 C C . ARG A 1 194 ? -9.629 -10.449 24.722 1.00 97.94 194 ARG A C 1
ATOM 1624 O O . ARG A 1 194 ? -10.658 -9.974 25.203 1.00 97.94 194 ARG A O 1
ATOM 1631 N N . LEU A 1 195 ? -9.485 -11.756 24.503 1.00 98.50 195 LEU A N 1
ATOM 1632 C CA . LEU A 1 195 ? -10.502 -12.747 24.866 1.00 98.50 195 LEU A CA 1
ATOM 1633 C C . LEU A 1 195 ? -10.681 -12.855 26.380 1.00 98.50 195 LEU A C 1
ATOM 1635 O O . LEU A 1 195 ? -11.812 -13.008 26.841 1.00 98.50 195 LEU A O 1
ATOM 1639 N N . LYS A 1 196 ? -9.591 -12.768 27.152 1.00 98.44 196 LYS A N 1
ATOM 1640 C CA . LYS A 1 196 ? -9.658 -12.733 28.617 1.00 98.44 196 LYS A CA 1
ATOM 1641 C C . LYS A 1 196 ? -10.453 -11.517 29.092 1.00 98.44 196 LYS A C 1
ATOM 1643 O O . LYS A 1 196 ? -11.413 -11.698 29.833 1.00 98.44 196 LYS A O 1
ATOM 1648 N N . TYR A 1 197 ? -10.126 -10.329 28.581 1.00 98.19 197 TYR A N 1
ATOM 1649 C CA . TYR A 1 197 ? -10.859 -9.096 28.883 1.00 98.19 197 TYR A CA 1
ATOM 1650 C C . TYR A 1 197 ? -12.363 -9.233 28.605 1.00 98.19 197 TYR A C 1
ATOM 1652 O O . TYR A 1 197 ? -13.181 -8.976 29.481 1.00 98.19 197 TYR A O 1
ATOM 1660 N N . PHE A 1 198 ? -12.753 -9.698 27.413 1.00 98.38 198 PHE A N 1
ATOM 1661 C CA . PHE A 1 198 ? -14.175 -9.846 27.093 1.00 98.38 198 PHE A CA 1
ATOM 1662 C C . PHE A 1 198 ? -14.895 -10.855 27.997 1.00 98.38 198 PHE A C 1
ATOM 1664 O O . PHE A 1 198 ? -16.034 -10.613 28.387 1.00 98.38 198 PHE A O 1
ATOM 1671 N N . LYS A 1 199 ? -14.245 -11.966 28.365 1.00 97.75 199 LYS A N 1
ATOM 1672 C CA . LYS A 1 199 ? -14.823 -12.960 29.282 1.00 97.75 199 LYS A CA 1
ATOM 1673 C C . LYS A 1 199 ? -15.001 -12.407 30.698 1.00 97.75 199 LYS A C 1
ATOM 1675 O O . LYS A 1 199 ? -16.033 -12.671 31.307 1.00 97.75 199 LYS A O 1
ATOM 1680 N N . GLU A 1 200 ? -14.034 -11.639 31.200 1.00 98.12 200 GLU A N 1
ATOM 1681 C CA . GLU A 1 200 ? -14.103 -10.985 32.518 1.00 98.12 200 GLU A CA 1
ATOM 1682 C C . GLU A 1 200 ? -15.210 -9.920 32.576 1.00 98.12 200 GLU A C 1
ATOM 1684 O O . GLU A 1 200 ? -15.917 -9.825 33.574 1.00 98.12 200 GLU A O 1
ATOM 1689 N N . GLU A 1 201 ? -15.440 -9.203 31.474 1.00 97.56 201 GLU A N 1
ATOM 1690 C CA . GLU A 1 201 ? -16.513 -8.207 31.332 1.00 97.56 201 GLU A CA 1
ATOM 1691 C C . GLU A 1 201 ? -17.889 -8.817 30.979 1.00 97.56 201 GLU A C 1
ATOM 1693 O O . GLU A 1 201 ? -18.848 -8.091 30.718 1.00 97.56 201 GLU A O 1
ATOM 1698 N N . GLY A 1 202 ? -18.011 -10.149 30.912 1.00 97.75 202 GLY A N 1
ATOM 1699 C CA . GLY A 1 202 ? -19.262 -10.836 30.554 1.00 97.75 202 GLY A CA 1
ATOM 1700 C C . GLY A 1 202 ? -19.680 -10.712 29.077 1.00 97.75 202 GLY A C 1
ATOM 1701 O O . GLY A 1 202 ? -20.779 -11.126 28.709 1.00 97.75 202 GLY A O 1
ATOM 1702 N N . LYS A 1 203 ? -18.804 -10.193 28.211 1.00 97.81 203 LYS A N 1
ATOM 1703 C CA . LYS A 1 203 ? -18.995 -9.992 26.762 1.00 97.81 203 LYS A CA 1
ATOM 1704 C C . LYS A 1 203 ? -18.686 -11.267 25.963 1.00 97.81 203 LYS A C 1
ATOM 1706 O O . LYS A 1 203 ? -17.742 -11.340 25.173 1.00 97.81 203 LYS A O 1
ATOM 1711 N N . LEU A 1 204 ? -19.446 -12.331 26.231 1.00 98.00 204 LEU A N 1
ATOM 1712 C CA . LEU A 1 204 ? -19.177 -13.670 25.684 1.00 98.00 204 LEU A CA 1
ATOM 1713 C C . LEU A 1 204 ? -19.370 -13.755 24.162 1.00 98.00 204 LEU A C 1
ATOM 1715 O O . LEU A 1 204 ? -18.622 -14.471 23.495 1.00 98.00 204 LEU A O 1
ATOM 1719 N N . LEU A 1 205 ? -20.338 -13.016 23.610 1.00 97.56 205 LEU A N 1
ATOM 1720 C CA . LEU A 1 205 ? -20.611 -12.996 22.171 1.00 97.56 205 LEU A CA 1
ATOM 1721 C C . LEU A 1 205 ? -19.466 -12.327 21.401 1.00 97.56 205 LEU A C 1
ATOM 1723 O O . LEU A 1 205 ? -18.994 -12.859 20.398 1.00 97.56 205 LEU A O 1
ATOM 1727 N N . GLU A 1 206 ? -18.984 -11.188 21.895 1.00 98.25 206 GLU A N 1
ATOM 1728 C CA . GLU A 1 206 ? -17.848 -10.455 21.342 1.00 98.25 206 GLU A CA 1
ATOM 1729 C C . GLU A 1 206 ? -16.569 -11.293 21.406 1.00 98.25 206 GLU A C 1
ATOM 1731 O O . GLU A 1 206 ? -15.811 -11.329 20.436 1.00 98.25 206 GLU A O 1
ATOM 1736 N N . ALA A 1 207 ? -16.350 -12.015 22.513 1.00 98.50 207 ALA A N 1
ATOM 1737 C CA . ALA A 1 207 ? -15.229 -12.942 22.640 1.00 98.50 207 ALA A CA 1
ATOM 1738 C C . ALA A 1 207 ? -15.291 -14.048 21.576 1.00 98.50 207 ALA A C 1
ATOM 1740 O O . ALA A 1 207 ? -14.314 -14.276 20.866 1.00 98.50 207 ALA A O 1
ATOM 1741 N N . GLN A 1 208 ? -16.442 -14.713 21.433 1.00 98.25 208 GLN A N 1
ATOM 1742 C CA . GLN A 1 208 ? -16.613 -15.786 20.453 1.00 98.25 208 GLN A CA 1
ATOM 1743 C C . GLN A 1 208 ? -16.417 -15.281 19.016 1.00 98.25 208 GLN A C 1
ATOM 1745 O O . GLN A 1 208 ? -15.719 -15.920 18.226 1.00 98.25 208 GLN A O 1
ATOM 1750 N N . ARG A 1 209 ? -16.994 -14.120 18.689 1.00 97.62 209 ARG A N 1
ATOM 1751 C CA . ARG A 1 209 ? -16.868 -13.473 17.377 1.00 97.62 209 ARG A CA 1
ATOM 1752 C C . ARG A 1 209 ? -15.410 -13.150 17.043 1.00 97.62 209 ARG A C 1
ATOM 1754 O O . ARG A 1 209 ? -14.941 -13.491 15.955 1.00 97.62 209 ARG A O 1
ATOM 1761 N N . LEU A 1 210 ? -14.692 -12.545 17.990 1.00 98.50 210 LEU A N 1
ATOM 1762 C CA . LEU A 1 210 ? -13.290 -12.174 17.815 1.00 98.50 210 LEU A CA 1
ATOM 1763 C C . LEU A 1 210 ? -12.409 -13.410 17.632 1.00 98.50 210 LEU A C 1
ATOM 1765 O O . LEU A 1 210 ? -11.532 -13.416 16.766 1.00 98.50 210 LEU A O 1
ATOM 1769 N N . GLU A 1 211 ? -12.641 -14.449 18.436 1.00 98.56 211 GLU A N 1
ATOM 1770 C CA . GLU A 1 211 ? -11.889 -15.700 18.379 1.00 98.56 211 GLU A CA 1
ATOM 1771 C C . GLU A 1 211 ? -12.040 -16.390 17.024 1.00 98.56 211 GLU A C 1
ATOM 1773 O O . GLU A 1 211 ? -11.032 -16.726 16.404 1.00 98.56 211 GLU A O 1
ATOM 1778 N N . GLN A 1 212 ? -13.277 -16.568 16.549 1.00 98.06 212 GLN A N 1
ATOM 1779 C CA . GLN A 1 212 ? -13.548 -17.228 15.271 1.00 98.06 212 GLN A CA 1
ATOM 1780 C C . GLN A 1 212 ? -12.884 -16.490 14.107 1.00 98.06 212 GLN A C 1
ATOM 1782 O O . GLN A 1 212 ? -12.138 -17.095 13.338 1.00 98.06 212 GLN A O 1
ATOM 1787 N N . ARG A 1 213 ? -13.103 -15.174 14.013 1.00 97.38 213 ARG A N 1
ATOM 1788 C CA . ARG A 1 213 ? -12.555 -14.357 12.926 1.00 97.38 213 ARG A CA 1
ATOM 1789 C C . ARG A 1 213 ? -11.031 -14.318 12.947 1.00 97.38 213 ARG A C 1
ATOM 1791 O O . ARG A 1 213 ? -10.399 -14.561 11.928 1.00 97.38 213 ARG A O 1
ATOM 1798 N N . THR A 1 214 ? -10.434 -14.056 14.109 1.00 98.19 214 THR A N 1
ATOM 1799 C CA . THR A 1 214 ? -8.973 -13.926 14.205 1.00 98.19 214 THR A CA 1
ATOM 1800 C C . THR A 1 214 ? -8.274 -15.258 13.940 1.00 98.19 214 THR A C 1
ATOM 1802 O O . THR A 1 214 ? -7.231 -15.268 13.298 1.00 98.19 214 THR A O 1
ATOM 1805 N N . LYS A 1 215 ? -8.834 -16.391 14.388 1.00 98.00 215 LYS A N 1
ATOM 1806 C CA . LYS A 1 215 ? -8.261 -17.716 14.098 1.00 98.00 215 LYS A CA 1
ATOM 1807 C C . LYS A 1 215 ? -8.313 -18.062 12.612 1.00 98.00 215 LYS A C 1
ATOM 1809 O O . LYS A 1 215 ? -7.321 -18.571 12.101 1.00 98.00 215 LYS A O 1
ATOM 1814 N N . TYR A 1 216 ? -9.416 -17.744 11.936 1.00 97.62 216 TYR A N 1
ATOM 1815 C CA . TYR A 1 216 ? -9.522 -17.907 10.487 1.00 97.62 216 TYR A CA 1
ATOM 1816 C C . TYR A 1 216 ? -8.483 -17.051 9.748 1.00 97.62 216 TYR A C 1
ATOM 1818 O O . TYR A 1 216 ? -7.736 -17.562 8.916 1.00 97.62 216 TYR A O 1
ATOM 1826 N N . ASP A 1 217 ? -8.358 -15.771 10.114 1.00 97.00 217 ASP A N 1
ATOM 1827 C CA . ASP A 1 217 ? -7.364 -14.875 9.515 1.00 97.00 217 ASP A CA 1
ATOM 1828 C C . ASP A 1 217 ? -5.926 -15.386 9.760 1.00 97.00 217 ASP A C 1
ATOM 1830 O O . ASP A 1 217 ? -5.102 -15.363 8.848 1.00 97.00 217 ASP A O 1
ATOM 1834 N N . LEU A 1 218 ? -5.623 -15.910 10.955 1.00 97.25 218 LEU A N 1
ATOM 1835 C CA . LEU A 1 218 ? -4.324 -16.519 11.284 1.00 97.25 218 LEU A CA 1
ATOM 1836 C C . LEU A 1 218 ? -4.021 -17.782 10.464 1.00 97.25 218 LEU A C 1
ATOM 1838 O O . LEU A 1 218 ? -2.870 -17.995 10.089 1.00 97.25 218 LEU A O 1
ATOM 1842 N N . GLU A 1 219 ? -5.020 -18.624 10.200 1.00 96.44 219 GLU A N 1
ATOM 1843 C CA . GLU A 1 219 ? -4.875 -19.818 9.359 1.00 96.44 219 GLU A CA 1
ATOM 1844 C C . GLU A 1 219 ? -4.582 -19.431 7.905 1.00 96.44 219 GLU A C 1
ATOM 1846 O O . GLU A 1 219 ? -3.597 -19.890 7.329 1.00 96.44 219 GLU A O 1
ATOM 1851 N N . MET A 1 220 ? -5.338 -18.476 7.359 1.00 93.94 220 MET A N 1
ATOM 1852 C CA . MET A 1 220 ? -5.101 -17.928 6.020 1.00 93.94 220 MET A CA 1
ATOM 1853 C C . MET A 1 220 ? -3.704 -17.308 5.884 1.00 93.94 220 MET A C 1
ATOM 1855 O O . MET A 1 220 ? -2.999 -17.547 4.903 1.00 93.94 220 MET A O 1
ATOM 1859 N N . LEU A 1 221 ? -3.255 -16.558 6.895 1.00 92.19 221 LEU A N 1
ATOM 1860 C CA . LEU A 1 221 ? -1.906 -15.993 6.913 1.00 92.19 221 LEU A CA 1
ATOM 1861 C C . LEU A 1 221 ? -0.809 -17.070 6.975 1.00 92.19 221 LEU A C 1
ATOM 1863 O O . LEU A 1 221 ? 0.265 -16.845 6.426 1.00 92.19 221 LEU A O 1
ATOM 1867 N N . ARG A 1 222 ? -1.043 -18.228 7.606 1.00 91.81 222 ARG A N 1
ATOM 1868 C CA . ARG A 1 222 ? -0.068 -19.336 7.642 1.00 91.81 222 ARG A CA 1
ATOM 1869 C C . ARG A 1 222 ? 0.051 -20.058 6.309 1.00 91.81 222 ARG A C 1
ATOM 1871 O O . ARG A 1 222 ? 1.169 -20.291 5.862 1.00 91.81 222 ARG A O 1
ATOM 1878 N N . GLU A 1 223 ? -1.083 -20.409 5.715 1.00 88.44 223 GLU A N 1
ATOM 1879 C CA . GLU A 1 223 ? -1.127 -21.261 4.523 1.00 88.44 223 GLU A CA 1
ATOM 1880 C C . GLU A 1 223 ? -0.878 -20.467 3.237 1.00 88.44 223 GLU A C 1
ATOM 1882 O O . GLU A 1 223 ? -0.161 -20.915 2.346 1.00 88.44 223 GLU A O 1
ATOM 1887 N N . VAL A 1 224 ? -1.452 -19.264 3.142 1.00 84.06 224 VAL A N 1
ATOM 1888 C CA . VAL A 1 224 ? -1.461 -18.458 1.909 1.00 84.06 224 VAL A CA 1
ATOM 1889 C C . VAL A 1 224 ? -0.532 -17.245 2.010 1.00 84.06 224 VAL A C 1
ATOM 1891 O O . VAL A 1 224 ? -0.162 -16.652 0.999 1.00 84.06 224 VAL A O 1
ATOM 1894 N N . GLY A 1 225 ? -0.144 -16.836 3.221 1.00 82.81 225 GLY A N 1
ATOM 1895 C CA . GLY A 1 225 ? 0.621 -15.603 3.435 1.00 82.81 225 GLY A CA 1
ATOM 1896 C C . GLY A 1 225 ? -0.219 -14.325 3.336 1.00 82.81 225 GLY A C 1
ATOM 1897 O O . GLY A 1 225 ? 0.324 -13.222 3.403 1.00 82.81 225 GLY A O 1
ATOM 1898 N N . TYR A 1 226 ? -1.540 -14.457 3.177 1.00 83.81 226 TYR A N 1
ATOM 1899 C CA . TYR A 1 226 ? -2.473 -13.351 2.987 1.00 83.81 226 TYR A CA 1
ATOM 1900 C C . TYR A 1 226 ? -3.858 -13.686 3.556 1.00 83.81 226 TYR A C 1
ATOM 1902 O O . TYR A 1 226 ? -4.301 -14.829 3.491 1.00 83.81 226 TYR A O 1
ATOM 1910 N N . CYS A 1 227 ? -4.565 -12.679 4.070 1.00 88.56 227 CYS A N 1
ATOM 1911 C CA . CYS A 1 227 ? -5.970 -12.777 4.469 1.00 88.56 227 CYS A CA 1
ATOM 1912 C C . CYS A 1 227 ? -6.740 -11.508 4.069 1.00 88.56 227 CYS A C 1
ATOM 1914 O O . CYS A 1 227 ? -6.155 -10.441 3.852 1.00 88.56 227 CYS A O 1
ATOM 1916 N N . SER A 1 228 ? -8.068 -11.610 3.979 1.00 85.69 228 SER A N 1
ATOM 1917 C CA . SER A 1 228 ? -8.907 -10.440 3.714 1.00 85.69 228 SER A CA 1
ATOM 1918 C C . SER A 1 228 ? -8.857 -9.472 4.897 1.00 85.69 228 SER A C 1
ATOM 1920 O O . SER A 1 228 ? -9.102 -9.845 6.043 1.00 85.69 228 SER A O 1
ATOM 1922 N N . GLY A 1 229 ? -8.539 -8.206 4.632 1.00 87.81 229 GLY A N 1
ATOM 1923 C CA . GLY A 1 229 ? -8.376 -7.214 5.692 1.00 87.81 229 GLY A CA 1
ATOM 1924 C C . GLY A 1 229 ? -7.037 -7.308 6.431 1.00 87.81 229 GLY A C 1
ATOM 1925 O O . GLY A 1 229 ? -6.965 -6.855 7.579 1.00 87.81 229 GLY A O 1
ATOM 1926 N N . ILE A 1 230 ? -5.993 -7.871 5.800 1.00 90.00 230 ILE A N 1
ATOM 1927 C CA . ILE A 1 230 ? -4.629 -7.978 6.350 1.00 90.00 230 ILE A CA 1
ATOM 1928 C C . ILE A 1 230 ? -4.091 -6.648 6.904 1.00 90.00 230 ILE A C 1
ATOM 1930 O O . ILE A 1 230 ? -3.314 -6.640 7.859 1.00 90.00 230 ILE A O 1
ATOM 1934 N N . GLU A 1 231 ? -4.542 -5.507 6.373 1.00 89.31 231 GLU A N 1
ATOM 1935 C CA . GLU A 1 231 ? -4.163 -4.177 6.847 1.00 89.31 231 GLU A CA 1
ATOM 1936 C C . GLU A 1 231 ? -4.486 -3.952 8.335 1.00 89.31 231 GLU A C 1
ATOM 1938 O O . GLU A 1 231 ? -3.768 -3.219 9.017 1.00 89.31 231 GLU A O 1
ATOM 1943 N N . ASN A 1 232 ? -5.501 -4.633 8.880 1.00 93.69 232 ASN A N 1
ATOM 1944 C CA . ASN A 1 232 ? -5.851 -4.564 10.303 1.00 93.69 232 ASN A CA 1
ATOM 1945 C C . ASN A 1 232 ? -4.788 -5.201 11.212 1.00 93.69 232 ASN A C 1
ATOM 1947 O O . ASN A 1 232 ? -4.749 -4.905 12.402 1.00 93.69 232 ASN A O 1
ATOM 1951 N N . TYR A 1 233 ? -3.896 -6.018 10.649 1.00 94.81 233 TYR A N 1
ATOM 1952 C CA . TYR A 1 233 ? -2.749 -6.617 11.331 1.00 94.81 233 TYR A CA 1
ATOM 1953 C C . TYR A 1 233 ? -1.436 -5.882 11.029 1.00 94.81 233 TYR A C 1
ATOM 1955 O O . TYR A 1 233 ? -0.366 -6.321 11.456 1.00 94.81 233 TYR A O 1
ATOM 1963 N N . SER A 1 234 ? -1.488 -4.749 10.317 1.00 92.19 234 SER A N 1
ATOM 1964 C CA . SER A 1 234 ? -0.300 -4.042 9.817 1.00 92.19 234 SER A CA 1
ATOM 1965 C C . SER A 1 234 ? 0.726 -3.720 10.905 1.00 92.19 234 SER A C 1
ATOM 1967 O O . SER A 1 234 ? 1.925 -3.847 10.657 1.00 92.19 234 SER A O 1
ATOM 1969 N N . ARG A 1 235 ? 0.303 -3.347 12.123 1.00 94.75 235 ARG A N 1
ATOM 1970 C CA . ARG A 1 235 ? 1.220 -3.108 13.255 1.00 94.75 235 ARG A CA 1
ATOM 1971 C C . ARG A 1 235 ? 2.041 -4.346 13.602 1.00 94.75 235 ARG A C 1
ATOM 1973 O O . ARG A 1 235 ? 3.254 -4.247 13.751 1.00 94.75 235 ARG A O 1
ATOM 1980 N N . HIS A 1 236 ? 1.385 -5.501 13.709 1.00 95.81 236 HIS A N 1
ATOM 1981 C CA . HIS A 1 236 ? 2.043 -6.768 14.033 1.00 95.81 236 HIS A CA 1
ATOM 1982 C C . HIS A 1 236 ? 3.010 -7.182 12.927 1.00 95.81 236 HIS A C 1
ATOM 1984 O O . HIS A 1 236 ? 4.157 -7.514 13.210 1.00 95.81 236 HIS A O 1
ATOM 1990 N N . ILE A 1 237 ? 2.579 -7.067 11.668 1.00 92.06 237 ILE A N 1
ATOM 1991 C CA . ILE A 1 237 ? 3.389 -7.399 10.485 1.00 92.06 237 ILE A CA 1
ATOM 1992 C C . ILE A 1 237 ? 4.645 -6.524 10.401 1.00 92.06 237 ILE A C 1
ATOM 1994 O O . ILE A 1 237 ? 5.740 -7.023 10.146 1.00 92.06 237 ILE A O 1
ATOM 1998 N N . SER A 1 238 ? 4.500 -5.222 10.653 1.00 89.38 238 SER A N 1
ATOM 1999 C CA . SER A 1 238 ? 5.621 -4.272 10.632 1.00 89.38 238 SER A CA 1
ATOM 2000 C C . SER A 1 238 ? 6.471 -4.299 11.908 1.00 89.38 238 SER A C 1
ATOM 2002 O O . SER A 1 238 ? 7.565 -3.741 11.920 1.00 89.38 238 SER A O 1
ATOM 2004 N N . GLY A 1 239 ? 6.017 -4.966 12.975 1.00 90.88 239 GLY A N 1
ATOM 2005 C CA . GLY A 1 239 ? 6.717 -5.014 14.261 1.00 90.88 239 GLY A CA 1
ATOM 2006 C C . GLY A 1 239 ? 6.772 -3.667 14.990 1.00 90.88 239 GLY A C 1
ATOM 2007 O O . GLY A 1 239 ? 7.658 -3.466 15.819 1.00 90.88 239 GLY A O 1
ATOM 2008 N N . ARG A 1 240 ? 5.853 -2.751 14.663 1.00 93.00 240 ARG A N 1
ATOM 2009 C CA . ARG A 1 240 ? 5.725 -1.434 15.300 1.00 93.00 240 ARG A CA 1
ATOM 2010 C C . ARG A 1 240 ? 5.189 -1.563 16.725 1.00 93.00 240 ARG A C 1
ATOM 2012 O O . ARG A 1 240 ? 4.449 -2.499 17.040 1.00 93.00 240 ARG A O 1
ATOM 2019 N N . LYS A 1 241 ? 5.519 -0.600 17.585 1.00 94.75 241 LYS A N 1
ATO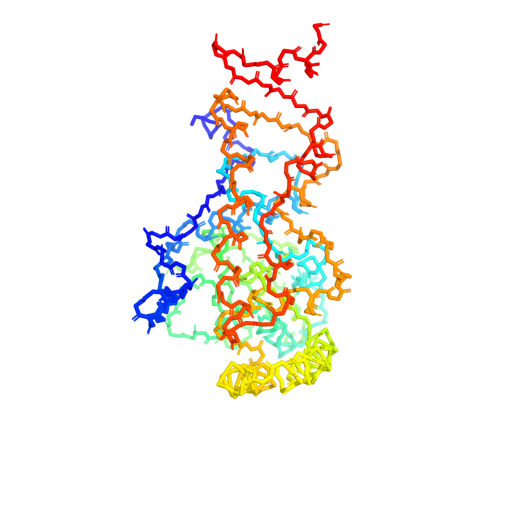M 2020 C CA . LYS A 1 241 ? 4.930 -0.503 18.929 1.00 94.75 241 LYS A CA 1
ATOM 2021 C C . LYS A 1 241 ? 3.482 0.006 18.848 1.00 94.75 241 LYS A C 1
ATOM 2023 O O . LYS A 1 241 ? 3.138 0.718 17.903 1.00 94.75 241 LYS A O 1
ATOM 2028 N N . PRO A 1 242 ? 2.625 -0.319 19.834 1.00 95.38 242 PRO A N 1
ATOM 2029 C CA . PRO A 1 242 ? 1.284 0.259 19.926 1.00 95.38 242 PRO A CA 1
ATOM 2030 C C . PRO A 1 242 ? 1.313 1.792 19.860 1.00 95.38 242 PRO A C 1
ATOM 2032 O O . PRO A 1 242 ? 2.128 2.426 20.529 1.00 95.38 242 PRO A O 1
ATOM 2035 N N . GLY A 1 243 ? 0.430 2.381 19.053 1.00 92.00 243 GLY A N 1
ATOM 2036 C CA . GLY A 1 243 ? 0.323 3.826 18.853 1.00 92.00 243 GLY A CA 1
ATOM 2037 C C . GLY A 1 243 ? 1.279 4.434 17.820 1.00 92.00 243 GLY A C 1
ATOM 2038 O O . GLY A 1 243 ? 0.996 5.540 17.348 1.00 92.00 243 GLY A O 1
ATOM 2039 N N . GLU A 1 244 ? 2.359 3.748 17.422 1.00 93.69 244 GLU A N 1
ATOM 2040 C CA . GLU A 1 244 ? 3.258 4.250 16.371 1.00 93.69 244 GLU A CA 1
ATOM 2041 C C . GLU A 1 244 ? 2.488 4.446 15.047 1.00 93.69 244 GLU A C 1
ATOM 2043 O O . GLU A 1 244 ? 1.591 3.655 14.736 1.00 93.69 244 GLU A O 1
ATOM 2048 N N . PRO A 1 245 ? 2.793 5.487 14.251 1.00 92.31 245 PRO A N 1
ATOM 2049 C CA . PRO A 1 245 ? 2.150 5.707 12.956 1.00 92.31 245 PRO A CA 1
ATOM 2050 C C . PRO A 1 245 ? 2.579 4.660 11.922 1.00 92.31 245 PRO A C 1
ATOM 2052 O O . PRO A 1 245 ? 3.681 4.106 12.027 1.00 92.31 245 PRO A O 1
ATOM 2055 N N . PRO A 1 246 ? 1.719 4.307 10.949 1.00 92.00 246 PRO A N 1
ATOM 2056 C CA . PRO A 1 246 ? 2.151 3.495 9.819 1.00 92.00 246 PRO A CA 1
ATOM 2057 C C . PRO A 1 246 ? 3.052 4.321 8.904 1.00 92.00 246 PRO A C 1
ATOM 2059 O O . PRO A 1 246 ? 2.972 5.547 8.899 1.00 92.00 246 PRO A O 1
ATOM 2062 N N . ALA A 1 247 ? 3.869 3.640 8.100 1.00 93.94 247 ALA A N 1
ATOM 2063 C CA . ALA A 1 247 ? 4.530 4.303 6.985 1.00 93.94 247 ALA A CA 1
ATOM 2064 C C . ALA A 1 247 ? 3.471 4.803 5.997 1.00 93.94 247 ALA A C 1
ATOM 2066 O O . ALA A 1 247 ? 2.437 4.164 5.813 1.00 93.94 247 ALA A O 1
ATOM 2067 N N . THR A 1 248 ? 3.729 5.927 5.356 1.00 96.75 248 THR A N 1
ATOM 2068 C CA . THR A 1 248 ? 2.846 6.591 4.397 1.00 96.75 248 THR A CA 1
ATOM 2069 C C . THR A 1 248 ? 3.635 6.996 3.161 1.00 96.75 248 THR A C 1
ATOM 2071 O O . THR A 1 248 ? 4.835 6.742 3.083 1.00 96.75 248 THR A O 1
ATOM 2074 N N . LEU A 1 249 ? 2.996 7.655 2.188 1.00 97.62 249 LEU A N 1
ATOM 2075 C CA . LEU A 1 249 ? 3.731 8.199 1.043 1.00 97.62 249 LEU A CA 1
ATOM 2076 C C . LEU A 1 249 ? 4.809 9.198 1.494 1.00 97.62 249 LEU A C 1
ATOM 2078 O O . LEU A 1 249 ? 5.868 9.270 0.879 1.00 97.62 249 LEU A O 1
ATOM 2082 N N . LEU A 1 250 ? 4.555 9.946 2.571 1.00 97.56 250 LEU A N 1
ATOM 2083 C CA . LEU A 1 250 ? 5.479 10.968 3.065 1.00 97.56 250 LEU A CA 1
ATOM 2084 C C . LEU A 1 250 ? 6.816 10.372 3.529 1.00 97.56 250 LEU A C 1
ATOM 2086 O O . LEU A 1 250 ? 7.845 11.022 3.393 1.00 97.56 250 LEU A O 1
ATOM 2090 N N . ASP A 1 251 ? 6.825 9.120 3.991 1.00 96.56 251 ASP A N 1
ATOM 2091 C CA . ASP A 1 251 ? 8.044 8.413 4.404 1.00 96.56 251 ASP A CA 1
ATOM 2092 C C . ASP A 1 251 ? 8.911 7.943 3.223 1.00 96.56 251 ASP A C 1
ATOM 2094 O O . ASP A 1 251 ? 10.065 7.564 3.419 1.00 96.56 251 ASP A O 1
ATOM 2098 N N . TYR A 1 252 ? 8.375 7.949 1.996 1.00 96.62 252 TYR A N 1
ATOM 2099 C CA . TYR A 1 252 ? 9.134 7.629 0.780 1.00 96.62 252 TYR A CA 1
ATOM 2100 C C . TYR A 1 252 ? 9.903 8.840 0.246 1.00 96.62 252 TYR A C 1
ATOM 2102 O O . TYR A 1 252 ? 10.815 8.672 -0.564 1.00 96.62 252 TYR A O 1
ATOM 2110 N N . PHE A 1 253 ? 9.541 10.053 0.666 1.00 97.12 253 PHE A N 1
ATOM 2111 C CA . PHE A 1 253 ? 10.262 11.252 0.270 1.00 97.12 253 PHE A CA 1
ATOM 2112 C C . PHE A 1 253 ? 11.593 11.373 1.030 1.00 97.12 253 PHE A C 1
ATOM 2114 O O . PHE A 1 253 ? 11.691 10.977 2.194 1.00 97.12 253 PHE A O 1
ATOM 2121 N N . PRO A 1 254 ? 12.631 11.955 0.404 1.00 94.31 254 PRO A N 1
ATOM 2122 C CA . PRO A 1 254 ? 13.825 12.360 1.135 1.00 94.31 254 PRO A CA 1
ATOM 2123 C C . PRO A 1 254 ? 13.465 13.431 2.172 1.00 94.31 254 PRO A C 1
ATOM 2125 O O . PRO A 1 254 ? 12.524 14.198 1.980 1.00 94.31 254 PRO A O 1
ATOM 2128 N N . SER A 1 255 ? 14.239 13.526 3.255 1.00 91.62 255 SER A N 1
ATOM 2129 C CA . SER A 1 255 ? 13.945 14.432 4.379 1.00 91.62 255 SER A CA 1
ATOM 2130 C C . SER A 1 255 ? 13.858 15.913 3.997 1.00 91.62 255 SER A C 1
ATOM 2132 O O . SER A 1 255 ? 13.297 16.701 4.742 1.00 91.62 255 SER A O 1
ATOM 2134 N N . ASP A 1 256 ? 14.430 16.312 2.861 1.00 92.38 256 ASP A N 1
ATOM 2135 C CA . ASP A 1 256 ? 14.522 17.698 2.414 1.00 92.38 256 ASP A CA 1
ATOM 2136 C C . ASP A 1 256 ? 13.495 18.088 1.336 1.00 92.38 256 ASP A C 1
ATOM 2138 O O . ASP A 1 256 ? 13.644 19.165 0.740 1.00 92.38 256 ASP A O 1
ATOM 2142 N N . PHE A 1 257 ? 12.476 17.248 1.099 1.00 97.06 257 PHE A N 1
ATOM 2143 C CA . PHE A 1 257 ? 11.439 17.475 0.089 1.00 97.06 257 PHE A CA 1
ATOM 2144 C C . PHE A 1 257 ? 10.605 18.742 0.335 1.00 97.06 257 PHE A C 1
ATOM 2146 O O . PHE A 1 257 ? 10.541 19.278 1.440 1.00 97.06 257 PHE A O 1
ATOM 2153 N N . LEU A 1 258 ? 9.963 19.228 -0.730 1.00 97.44 258 LEU A N 1
ATOM 2154 C CA . LEU A 1 258 ? 9.098 20.405 -0.709 1.00 97.44 258 LEU A CA 1
ATOM 2155 C C . LEU A 1 258 ? 7.634 19.976 -0.838 1.00 97.44 258 LEU A C 1
ATOM 2157 O O . LEU A 1 258 ? 7.268 19.289 -1.791 1.00 97.44 258 LEU A O 1
ATOM 2161 N N . MET A 1 259 ? 6.797 20.414 0.099 1.00 97.81 259 MET A N 1
ATOM 2162 C CA . MET A 1 259 ? 5.364 20.137 0.111 1.00 97.81 259 MET A CA 1
ATOM 2163 C C . MET A 1 259 ? 4.575 21.365 -0.344 1.00 97.81 259 MET A C 1
ATOM 2165 O O . MET A 1 259 ? 4.728 22.452 0.206 1.00 97.81 259 MET A O 1
ATOM 2169 N N . PHE A 1 260 ? 3.677 21.186 -1.308 1.00 98.12 260 PHE A N 1
ATOM 2170 C CA . PHE A 1 260 ? 2.661 22.182 -1.646 1.00 98.12 260 PHE A CA 1
ATOM 2171 C C . PHE A 1 260 ? 1.308 21.689 -1.154 1.00 98.12 260 PHE A C 1
ATOM 2173 O O . PHE A 1 260 ? 0.942 20.541 -1.404 1.00 98.12 260 PHE A O 1
ATOM 2180 N N . ILE A 1 261 ? 0.570 22.553 -0.464 1.00 98.00 261 ILE A N 1
ATOM 2181 C CA . ILE A 1 261 ? -0.801 22.268 -0.043 1.00 98.00 261 ILE A CA 1
ATOM 2182 C C . ILE A 1 261 ? -1.711 23.236 -0.783 1.00 98.00 261 ILE A C 1
ATOM 2184 O O . ILE A 1 261 ? -1.846 24.396 -0.388 1.00 98.00 261 ILE A O 1
ATOM 2188 N N . ASP A 1 262 ? -2.285 22.735 -1.873 1.00 98.19 262 ASP A N 1
ATOM 2189 C CA . ASP A 1 262 ? -3.256 23.456 -2.687 1.00 98.19 262 ASP A CA 1
ATOM 2190 C C . ASP A 1 262 ? -4.598 23.590 -1.966 1.00 98.19 262 ASP A C 1
ATOM 2192 O O . ASP A 1 262 ? -4.971 22.730 -1.160 1.00 98.19 262 ASP A O 1
ATOM 2196 N N . GLU A 1 263 ? -5.281 24.705 -2.216 1.00 97.88 263 GLU A N 1
ATOM 2197 C CA . GLU A 1 263 ? -6.478 25.148 -1.499 1.00 97.88 263 GLU A CA 1
ATOM 2198 C C . GLU A 1 263 ? -6.387 24.893 0.015 1.00 97.88 263 GLU A C 1
ATOM 2200 O O . GLU A 1 263 ? -7.246 24.256 0.634 1.00 97.88 263 GLU A O 1
ATOM 2205 N N . SER A 1 264 ? -5.295 25.374 0.625 1.00 97.44 264 SER A N 1
ATOM 2206 C CA . SER A 1 264 ? -4.901 25.028 2.001 1.00 97.44 264 SER A CA 1
ATOM 2207 C C . SER A 1 264 ? -6.012 25.212 3.035 1.00 97.44 264 SER A C 1
ATOM 2209 O O . SER A 1 264 ? -6.124 24.419 3.974 1.00 97.44 264 SER A O 1
ATOM 2211 N N . HIS A 1 265 ? -6.870 26.209 2.820 1.00 96.62 265 HIS A N 1
ATOM 2212 C CA . HIS A 1 265 ? -7.981 26.553 3.696 1.00 96.62 265 HIS A CA 1
ATOM 2213 C C . HIS A 1 265 ? -9.056 25.453 3.773 1.00 96.62 265 HIS A C 1
ATOM 2215 O O . HIS A 1 265 ? -9.786 25.384 4.762 1.00 96.62 265 HIS A O 1
ATOM 2221 N N . VAL A 1 266 ? -9.120 24.564 2.773 1.00 97.56 266 VAL A N 1
ATOM 2222 C CA . VAL A 1 266 ? -9.967 23.358 2.735 1.00 97.56 266 VAL A CA 1
ATOM 2223 C C . VAL A 1 266 ? -9.153 22.101 3.044 1.00 97.56 266 VAL A C 1
ATOM 2225 O O . VAL A 1 266 ? -9.577 21.265 3.850 1.00 97.56 266 VAL A O 1
ATOM 2228 N N . THR A 1 267 ? -7.965 21.973 2.450 1.00 97.88 267 THR A N 1
ATOM 2229 C CA . THR A 1 267 ? -7.142 20.759 2.547 1.00 97.88 267 THR A CA 1
ATOM 2230 C C . THR A 1 267 ? -6.660 20.499 3.977 1.00 97.88 267 THR A C 1
ATOM 2232 O O . THR A 1 267 ? -6.676 19.358 4.441 1.00 97.88 267 THR A O 1
ATOM 2235 N N . ILE A 1 268 ? -6.303 21.539 4.741 1.00 97.12 268 ILE A N 1
ATOM 2236 C CA . ILE A 1 268 ? -5.867 21.389 6.140 1.00 97.12 268 ILE A CA 1
ATOM 2237 C C . ILE A 1 268 ? -6.990 20.852 7.048 1.00 97.12 268 ILE A C 1
ATOM 2239 O O . ILE A 1 268 ? -6.750 19.868 7.760 1.00 97.12 268 ILE A O 1
ATOM 2243 N N . PRO A 1 269 ? -8.215 21.420 7.050 1.00 96.38 269 PRO A N 1
ATOM 2244 C CA . PRO A 1 269 ? -9.350 20.817 7.746 1.00 96.38 269 PRO A CA 1
ATOM 2245 C C . PRO A 1 269 ? -9.620 19.364 7.344 1.00 96.38 269 PRO A C 1
ATOM 2247 O O . PRO A 1 269 ? -9.873 18.534 8.219 1.00 96.38 269 PRO A O 1
ATOM 2250 N N . GLN A 1 270 ? -9.521 19.035 6.052 1.00 96.81 270 GLN A N 1
ATOM 2251 C CA . GLN A 1 270 ? -9.727 17.669 5.573 1.00 96.81 270 GLN A CA 1
ATOM 2252 C C . GLN A 1 270 ? -8.693 16.701 6.166 1.00 96.81 270 GLN A C 1
ATOM 2254 O O . GLN A 1 270 ? -9.078 15.686 6.744 1.00 96.81 270 GLN A O 1
ATOM 2259 N N . LEU A 1 271 ? -7.399 17.045 6.114 1.00 96.38 271 LEU A N 1
ATOM 2260 C CA . LEU A 1 271 ? -6.319 16.243 6.707 1.00 96.38 271 LEU A CA 1
ATOM 2261 C C . LEU A 1 271 ? -6.542 15.995 8.208 1.00 96.38 271 LEU A C 1
ATOM 2263 O O . LEU A 1 271 ? -6.325 14.884 8.689 1.00 96.38 271 LEU A O 1
ATOM 2267 N N . ARG A 1 272 ? -7.037 16.996 8.949 1.00 94.88 272 ARG A N 1
ATOM 2268 C CA . ARG A 1 272 ? -7.391 16.847 10.374 1.00 94.88 272 ARG A CA 1
ATOM 2269 C C . ARG A 1 272 ? -8.551 15.880 10.601 1.00 94.88 272 ARG A C 1
ATOM 2271 O O . ARG A 1 272 ? -8.550 15.153 11.593 1.00 94.88 272 ARG A O 1
ATOM 2278 N N . GLY A 1 273 ? -9.541 15.890 9.711 1.00 95.00 273 GLY A N 1
ATOM 2279 C CA . GLY A 1 273 ? -10.760 15.092 9.834 1.00 95.00 273 GLY A CA 1
ATOM 2280 C C . GLY A 1 273 ? -10.567 13.596 9.576 1.00 95.00 273 GLY A C 1
ATOM 2281 O O . GLY A 1 273 ? -11.310 12.792 10.145 1.00 95.00 273 GLY A O 1
ATOM 2282 N N . MET A 1 274 ? -9.566 13.206 8.774 1.00 95.44 274 MET A N 1
ATOM 2283 C CA . MET A 1 274 ? -9.405 11.813 8.324 1.00 95.44 274 MET A CA 1
ATOM 2284 C C . MET A 1 274 ? -9.256 10.819 9.483 1.00 95.44 274 MET A C 1
ATOM 2286 O O . MET A 1 274 ? -9.894 9.765 9.479 1.00 95.44 274 MET A O 1
ATOM 2290 N N . PHE A 1 275 ? -8.461 11.159 10.503 1.00 93.56 275 PHE A N 1
ATOM 2291 C CA . PHE A 1 275 ? -8.259 10.281 11.659 1.00 93.56 275 PHE A CA 1
ATOM 2292 C C . PHE A 1 275 ? -9.539 10.083 12.480 1.00 93.56 275 PHE A C 1
ATOM 2294 O O . PHE A 1 275 ? -9.862 8.958 12.859 1.00 93.56 275 PHE A O 1
ATOM 2301 N N . ALA A 1 276 ? -10.279 11.160 12.761 1.00 91.06 276 ALA A N 1
ATOM 2302 C CA . ALA A 1 276 ? -11.459 11.090 13.622 1.00 91.06 276 ALA A CA 1
ATOM 2303 C C . ALA A 1 276 ? -12.544 10.181 13.021 1.00 91.06 276 ALA A C 1
ATOM 2305 O O . ALA A 1 276 ? -13.126 9.362 13.735 1.00 91.06 276 ALA A O 1
ATOM 2306 N N . GLY A 1 277 ? -12.762 10.282 11.705 1.00 89.88 277 GLY A N 1
ATOM 2307 C CA . GLY A 1 277 ? -13.686 9.406 10.985 1.00 89.88 277 GLY A CA 1
ATOM 2308 C C . GLY A 1 277 ? -13.246 7.940 11.010 1.00 89.88 277 GLY A C 1
ATOM 2309 O O . GLY A 1 277 ? -14.053 7.054 11.293 1.00 89.88 277 GLY A O 1
ATOM 2310 N N . ASP A 1 278 ? -11.957 7.675 10.781 1.00 93.19 278 ASP A N 1
ATOM 2311 C CA . ASP A 1 278 ? -11.421 6.313 10.813 1.00 93.19 278 ASP A CA 1
ATOM 2312 C C . ASP A 1 278 ? -11.515 5.675 12.210 1.00 93.19 278 ASP A C 1
ATOM 2314 O O . ASP A 1 278 ? -11.989 4.542 12.339 1.00 93.19 278 ASP A O 1
ATOM 2318 N N . LYS A 1 279 ? -11.150 6.417 13.263 1.00 93.81 279 LYS A N 1
ATOM 2319 C CA . LYS A 1 279 ? -11.255 5.946 14.649 1.00 93.81 279 LYS A CA 1
ATOM 2320 C C . LYS A 1 279 ? -12.701 5.640 15.028 1.00 93.81 279 LYS A C 1
ATOM 2322 O O . LYS A 1 279 ? -12.961 4.557 15.542 1.00 93.81 279 LYS A O 1
ATOM 2327 N N . SER A 1 280 ? -13.634 6.554 14.749 1.00 91.50 280 SER A N 1
ATOM 2328 C CA . SER A 1 280 ? -15.045 6.376 15.117 1.00 91.50 280 SER A CA 1
ATOM 2329 C C . SER A 1 280 ? -15.640 5.102 14.517 1.00 91.50 280 SER A C 1
ATOM 2331 O O . SER A 1 280 ? -16.417 4.421 15.179 1.00 91.50 280 SER A O 1
ATOM 2333 N N . ARG A 1 281 ? -15.259 4.754 13.283 1.00 92.31 281 ARG A N 1
ATOM 2334 C CA . ARG A 1 281 ? -15.682 3.508 12.636 1.00 92.31 281 ARG A CA 1
ATOM 2335 C C . ARG A 1 281 ? -15.064 2.274 13.299 1.00 92.31 281 ARG A C 1
ATOM 2337 O O . ARG A 1 281 ? -15.749 1.270 13.491 1.00 92.31 281 ARG A O 1
ATOM 2344 N N . LYS A 1 282 ? -13.773 2.334 13.641 1.00 95.62 282 LYS A N 1
ATOM 2345 C CA . LYS A 1 282 ? -13.071 1.225 14.303 1.00 95.62 282 LYS A CA 1
ATOM 2346 C C . LYS A 1 282 ? -13.516 1.008 15.745 1.00 95.62 282 LYS A C 1
ATOM 2348 O O . LYS A 1 282 ? -13.489 -0.135 16.188 1.00 95.62 282 LYS A O 1
ATOM 2353 N N . ASP A 1 283 ? -13.973 2.055 16.435 1.00 96.06 283 ASP A N 1
ATOM 2354 C CA . ASP A 1 283 ? -14.490 1.958 17.803 1.00 96.06 283 ASP A CA 1
ATOM 2355 C C . ASP A 1 283 ? -15.578 0.884 17.911 1.00 96.06 283 ASP A C 1
ATOM 2357 O O . ASP A 1 283 ? -15.442 -0.047 18.701 1.00 96.06 283 ASP A O 1
ATOM 2361 N N . SER A 1 284 ? -16.579 0.913 17.028 1.00 94.69 284 SER A N 1
ATOM 2362 C CA . SER A 1 284 ? -17.634 -0.108 17.016 1.00 94.69 284 SER A CA 1
ATOM 2363 C C . SER A 1 284 ? -17.127 -1.503 16.628 1.00 94.69 284 SER A C 1
ATOM 2365 O O . SER A 1 284 ? -17.591 -2.500 17.168 1.00 94.69 284 SER A O 1
ATOM 2367 N N . LEU A 1 285 ? -16.150 -1.622 15.727 1.00 96.94 285 LEU A N 1
ATOM 2368 C CA . LEU A 1 285 ? -15.603 -2.936 15.363 1.00 96.94 285 LEU A CA 1
ATOM 2369 C C . LEU A 1 285 ? -14.833 -3.579 16.523 1.00 96.94 285 LEU A C 1
ATOM 2371 O O . LEU A 1 285 ? -14.962 -4.777 16.767 1.00 96.94 285 LEU A O 1
ATOM 2375 N N . VAL A 1 286 ? -14.033 -2.795 17.242 1.00 97.31 286 VAL A N 1
ATOM 2376 C CA . VAL A 1 286 ? -13.187 -3.293 18.334 1.00 97.31 286 VAL A CA 1
ATOM 2377 C C . VAL A 1 286 ? -13.988 -3.512 19.616 1.00 97.31 286 VAL A C 1
ATOM 2379 O O . VAL A 1 286 ? -13.745 -4.481 20.342 1.00 97.31 286 VAL A O 1
ATOM 2382 N N . GLU A 1 287 ? -14.957 -2.642 19.904 1.00 96.81 287 GLU A N 1
ATOM 2383 C CA . GLU A 1 287 ? -15.836 -2.768 21.068 1.00 96.81 287 GLU A CA 1
ATOM 2384 C C . GLU A 1 287 ? -16.701 -4.031 20.997 1.00 96.81 287 GLU A C 1
ATOM 2386 O O . GLU A 1 287 ? -16.851 -4.718 22.008 1.00 96.81 287 GLU A O 1
ATOM 2391 N N . TYR A 1 288 ? -17.195 -4.367 19.801 1.00 97.19 288 TYR A N 1
ATOM 2392 C CA . TYR A 1 288 ? -18.082 -5.508 19.566 1.00 97.19 288 TYR A CA 1
ATOM 2393 C C . TYR A 1 288 ? -17.349 -6.750 19.028 1.00 97.19 288 TYR A C 1
ATOM 2395 O O . TYR A 1 288 ? -17.971 -7.651 18.471 1.00 97.19 288 TYR A O 1
ATOM 2403 N N . GLY A 1 289 ? -16.024 -6.832 19.178 1.00 97.31 289 GLY A N 1
ATOM 2404 C CA . GLY A 1 289 ? -15.270 -8.062 18.905 1.00 97.31 289 GLY A CA 1
ATOM 2405 C C . GLY A 1 289 ? -15.173 -8.470 17.429 1.00 97.31 289 GLY A C 1
ATOM 2406 O O . GLY A 1 289 ? -14.979 -9.642 17.134 1.00 97.31 289 GLY A O 1
ATOM 2407 N N . PHE A 1 290 ? -15.295 -7.536 16.483 1.00 97.62 290 PHE A N 1
ATOM 2408 C CA . PHE A 1 290 ? -14.998 -7.791 15.066 1.00 97.62 290 PHE A CA 1
ATOM 2409 C C . PHE A 1 290 ? -13.506 -7.665 14.748 1.00 97.62 290 PHE A C 1
ATOM 2411 O O . PHE A 1 290 ? -13.019 -8.319 13.829 1.00 97.62 290 PHE A O 1
ATOM 2418 N N . ARG A 1 291 ? -12.764 -6.829 15.486 1.00 97.88 291 ARG A N 1
ATOM 2419 C CA . ARG A 1 291 ? -11.322 -6.618 15.289 1.00 97.88 291 ARG A CA 1
ATOM 2420 C C . ARG A 1 291 ? -10.575 -6.500 16.620 1.00 97.88 291 ARG A C 1
ATOM 2422 O O . ARG A 1 291 ? -11.157 -6.144 17.643 1.00 97.88 291 ARG A O 1
ATOM 2429 N N . LEU A 1 292 ? -9.277 -6.806 16.592 1.00 98.25 292 LEU A N 1
ATOM 2430 C CA . LEU A 1 292 ? -8.358 -6.610 17.719 1.00 98.25 292 LEU A CA 1
ATOM 2431 C C . LEU A 1 292 ? -8.070 -5.121 17.958 1.00 98.25 292 LEU A C 1
ATOM 2433 O O . LEU A 1 292 ? -8.239 -4.296 17.061 1.00 98.25 292 LEU A O 1
ATOM 2437 N N . ASN A 1 293 ? -7.550 -4.791 19.145 1.00 96.62 293 ASN A N 1
ATOM 2438 C CA . ASN A 1 293 ? -7.118 -3.429 19.478 1.00 96.62 293 ASN A CA 1
ATOM 2439 C C . ASN A 1 293 ? -6.042 -2.908 18.506 1.00 96.62 293 ASN A C 1
ATOM 2441 O O . ASN A 1 293 ? -6.058 -1.732 18.150 1.00 96.62 293 ASN A O 1
ATOM 2445 N N . SER A 1 294 ? -5.154 -3.776 18.015 1.00 97.06 294 SER A N 1
ATOM 2446 C CA . SER A 1 294 ? -4.167 -3.444 16.978 1.00 97.06 294 SER A CA 1
ATOM 2447 C C . SER A 1 294 ? -4.743 -2.846 15.700 1.00 97.06 294 SER A C 1
ATOM 2449 O O . SER A 1 294 ? -4.025 -2.125 15.007 1.00 97.06 294 SER A O 1
ATOM 2451 N N . ALA A 1 295 ? -6.025 -3.065 15.396 1.00 96.25 295 ALA A N 1
ATOM 2452 C CA . ALA A 1 295 ? -6.650 -2.472 14.222 1.00 96.25 295 ALA A CA 1
ATOM 2453 C C . ALA A 1 295 ? -6.654 -0.934 14.278 1.00 96.25 295 ALA A C 1
ATOM 2455 O O . ALA A 1 295 ? -6.602 -0.294 13.230 1.00 96.25 295 ALA A O 1
ATOM 2456 N N . TYR A 1 296 ? -6.655 -0.319 15.468 1.00 96.06 296 TYR A N 1
ATOM 2457 C CA . TYR A 1 296 ? -6.531 1.139 15.606 1.00 96.06 296 TYR A CA 1
ATOM 2458 C C . TYR A 1 296 ? -5.202 1.688 15.082 1.00 96.06 296 TYR A C 1
ATOM 2460 O O . TYR A 1 296 ? -5.146 2.836 14.646 1.00 96.06 296 TYR A O 1
ATOM 2468 N N . ASP A 1 297 ? -4.147 0.873 15.086 1.00 95.44 297 ASP A N 1
ATOM 2469 C CA . ASP A 1 297 ? -2.810 1.262 14.632 1.00 95.44 297 ASP A CA 1
ATOM 2470 C C . ASP A 1 297 ? -2.659 1.170 13.096 1.00 95.44 297 ASP A C 1
ATOM 2472 O O . ASP A 1 297 ? -1.622 1.546 12.537 1.00 95.44 297 ASP A O 1
ATOM 2476 N N . ASN A 1 298 ? -3.708 0.709 12.400 1.00 94.00 298 ASN A N 1
ATOM 2477 C CA . ASN A 1 298 ? -3.890 0.839 10.955 1.00 94.00 298 ASN A CA 1
ATOM 2478 C C . ASN A 1 298 ? -4.734 2.082 10.636 1.00 94.00 298 ASN A C 1
ATOM 2480 O O . ASN A 1 298 ? -5.920 1.974 10.337 1.00 94.00 298 ASN A O 1
ATOM 2484 N N . ARG A 1 299 ? -4.153 3.272 10.735 1.00 95.25 299 ARG A N 1
ATOM 2485 C CA . ARG A 1 299 ? -4.868 4.559 10.683 1.00 95.25 299 ARG A CA 1
ATOM 2486 C C . ARG A 1 299 ? -4.168 5.542 9.745 1.00 95.25 299 ARG A C 1
ATOM 2488 O O . ARG A 1 299 ? -2.972 5.385 9.513 1.00 95.25 299 ARG A O 1
ATOM 2495 N N . PRO A 1 300 ? -4.852 6.578 9.235 1.00 96.94 300 PRO A N 1
ATOM 2496 C CA . PRO A 1 300 ? -4.140 7.723 8.686 1.00 96.94 300 PRO A CA 1
ATOM 2497 C C . PRO A 1 300 ? -3.330 8.439 9.782 1.00 96.94 300 PRO A C 1
ATOM 2499 O O . PRO A 1 300 ? -3.566 8.252 10.986 1.00 96.94 300 PRO A O 1
ATOM 2502 N N . LEU A 1 301 ? -2.384 9.276 9.364 1.00 97.31 301 LEU A N 1
ATOM 2503 C CA . LEU A 1 301 ? -1.613 10.110 10.285 1.00 97.31 301 LEU A CA 1
ATOM 2504 C C . LEU A 1 301 ? -2.517 11.076 11.061 1.00 97.31 301 LEU A C 1
ATOM 2506 O O . LEU A 1 301 ? -3.461 11.661 10.523 1.00 97.31 301 LEU A O 1
ATOM 2510 N N . TYR A 1 302 ? -2.185 11.290 12.331 1.00 96.38 302 TYR A N 1
ATOM 2511 C CA . TYR A 1 302 ? -2.674 12.436 13.082 1.00 96.38 302 TYR A CA 1
ATOM 2512 C C . TYR A 1 302 ? -2.151 13.716 12.444 1.00 96.38 302 TYR A C 1
ATOM 2514 O O . TYR A 1 302 ? -1.016 13.764 11.980 1.00 96.38 302 TYR A O 1
ATOM 2522 N N . PHE A 1 303 ? -2.910 14.806 12.532 1.00 95.75 303 PHE A N 1
ATOM 2523 C CA . PHE A 1 303 ? -2.451 16.083 11.986 1.00 95.75 303 PHE A CA 1
ATOM 2524 C C . PHE A 1 303 ? -1.080 16.516 12.529 1.00 95.75 303 PHE A C 1
ATOM 2526 O O . PHE A 1 303 ? -0.230 16.954 11.765 1.00 95.75 303 PHE A O 1
ATOM 2533 N N . LYS A 1 304 ? -0.831 16.290 13.824 1.00 95.06 304 LYS A N 1
ATOM 2534 C CA . LYS A 1 304 ? 0.467 16.562 14.455 1.00 95.06 304 LYS A CA 1
ATOM 2535 C C . LYS A 1 304 ? 1.605 15.687 13.912 1.00 95.06 304 LYS A C 1
ATOM 2537 O O . LYS A 1 304 ? 2.752 16.108 13.926 1.00 95.06 304 LYS A O 1
ATOM 2542 N N . GLU A 1 305 ? 1.305 14.473 13.449 1.00 97.00 305 GLU A N 1
ATOM 2543 C CA . GLU A 1 305 ? 2.291 13.631 12.762 1.00 97.00 305 GLU A CA 1
ATOM 2544 C C . GLU A 1 305 ? 2.574 14.174 11.357 1.00 97.00 305 GLU A C 1
ATOM 2546 O O . GLU A 1 305 ? 3.734 14.235 10.972 1.00 97.00 305 GLU A O 1
ATOM 2551 N N . ILE A 1 306 ? 1.550 14.650 10.634 1.00 96.75 306 ILE A N 1
ATOM 2552 C CA . ILE A 1 306 ? 1.716 15.291 9.316 1.00 96.75 306 ILE A CA 1
ATOM 2553 C C . ILE A 1 306 ? 2.574 16.558 9.436 1.00 96.75 306 ILE A C 1
ATOM 2555 O O . ILE A 1 306 ? 3.441 16.787 8.597 1.00 96.75 306 ILE A O 1
ATOM 2559 N N . GLU A 1 307 ? 2.382 17.358 10.492 1.00 95.31 307 GLU A N 1
ATOM 2560 C CA . GLU A 1 307 ? 3.181 18.566 10.755 1.00 95.31 307 GLU A CA 1
ATOM 2561 C C . GLU A 1 307 ? 4.692 18.293 10.787 1.00 95.31 307 GLU A C 1
ATOM 2563 O O . GLU A 1 307 ? 5.465 19.165 10.395 1.00 95.31 307 GLU A O 1
ATOM 2568 N N . ASN A 1 308 ? 5.123 17.091 11.184 1.00 94.88 308 A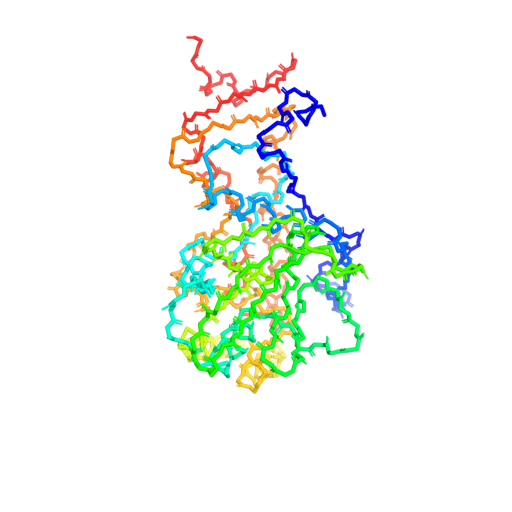SN A N 1
ATOM 2569 C CA . ASN A 1 308 ? 6.543 16.728 11.199 1.00 94.88 308 ASN A CA 1
ATOM 2570 C C . ASN A 1 308 ? 7.156 16.652 9.790 1.00 94.88 308 ASN A C 1
ATOM 2572 O O . ASN A 1 308 ? 8.367 16.779 9.655 1.00 94.88 308 ASN A O 1
ATOM 2576 N N . TYR A 1 309 ? 6.336 16.470 8.752 1.00 95.62 309 TYR A N 1
ATOM 2577 C CA . TYR A 1 309 ? 6.763 16.454 7.351 1.00 95.62 309 TYR A CA 1
ATOM 2578 C C . TYR A 1 309 ? 6.643 17.834 6.683 1.00 95.62 309 TYR A C 1
ATOM 2580 O O . TYR A 1 309 ? 7.034 18.002 5.532 1.00 95.62 309 TYR A O 1
ATOM 2588 N N . MET A 1 310 ? 6.101 18.837 7.383 1.00 94.00 310 MET A N 1
ATOM 2589 C CA . MET A 1 310 ? 5.888 20.193 6.864 1.00 94.00 310 MET A CA 1
ATOM 2590 C C . MET A 1 310 ? 7.087 21.122 7.132 1.00 94.00 310 MET A C 1
ATOM 2592 O O . MET A 1 310 ? 6.896 22.306 7.404 1.00 94.00 310 MET A O 1
ATOM 2596 N N . GLU A 1 311 ? 8.324 20.612 7.073 1.00 90.25 311 GLU A N 1
ATOM 2597 C CA . GLU A 1 311 ? 9.526 21.441 7.271 1.00 90.25 311 GLU A CA 1
ATOM 2598 C C . GLU A 1 311 ? 9.642 22.517 6.181 1.00 90.25 311 GLU A C 1
ATOM 2600 O O . GLU A 1 311 ? 9.850 23.696 6.473 1.00 90.25 311 GLU A O 1
ATOM 2605 N N . LYS A 1 312 ? 9.449 22.116 4.919 1.00 94.00 312 LYS A N 1
ATOM 2606 C CA . LYS A 1 312 ? 9.374 23.009 3.760 1.00 94.00 312 LYS A CA 1
ATOM 2607 C C . LYS A 1 312 ? 7.996 22.871 3.133 1.00 94.00 312 LYS A C 1
ATOM 2609 O O . LYS A 1 312 ? 7.766 21.992 2.304 1.00 94.00 312 LYS A O 1
ATOM 2614 N N . VAL A 1 313 ? 7.073 23.733 3.549 1.00 96.19 313 VAL A N 1
ATOM 2615 C CA . VAL A 1 313 ? 5.694 23.739 3.055 1.00 96.19 313 VAL A CA 1
ATOM 2616 C C . VAL A 1 313 ? 5.327 25.089 2.450 1.00 96.19 313 VAL A C 1
ATOM 2618 O O . VAL A 1 313 ? 5.656 26.139 2.997 1.00 96.19 313 VAL A O 1
ATOM 2621 N N . VAL A 1 314 ? 4.620 25.055 1.324 1.00 97.31 314 VAL A N 1
ATOM 2622 C CA . VAL A 1 314 ? 3.989 26.221 0.703 1.00 97.31 314 VAL A CA 1
ATOM 2623 C C . VAL A 1 314 ? 2.480 26.006 0.723 1.00 97.31 314 VAL A C 1
ATOM 2625 O O . VAL A 1 314 ? 1.957 25.111 0.055 1.00 97.31 314 VAL A O 1
ATOM 2628 N N . PHE A 1 315 ? 1.777 26.827 1.500 1.00 97.38 315 PHE A N 1
ATOM 2629 C CA . PHE A 1 315 ? 0.317 26.875 1.488 1.00 97.38 315 PHE A CA 1
ATOM 2630 C C . PHE A 1 315 ? -0.144 27.742 0.316 1.00 97.38 315 PHE A C 1
ATOM 2632 O O . PHE A 1 315 ? 0.199 28.922 0.245 1.00 97.38 315 PHE A O 1
ATOM 2639 N N . VAL A 1 316 ? -0.913 27.162 -0.601 1.00 97.25 316 VAL A N 1
ATOM 2640 C CA . VAL A 1 316 ? -1.471 27.866 -1.758 1.00 97.25 316 VAL A CA 1
ATOM 2641 C C . VAL A 1 316 ? -2.963 28.044 -1.508 1.00 97.25 316 VAL A C 1
ATOM 2643 O O . VAL A 1 316 ? -3.702 27.074 -1.374 1.00 97.25 316 VAL A O 1
ATOM 2646 N N . SER A 1 317 ? -3.400 29.292 -1.348 1.00 96.56 317 SER A N 1
ATOM 2647 C CA . SER A 1 317 ? -4.804 29.626 -1.106 1.00 96.56 317 SER A CA 1
ATOM 2648 C C . SER A 1 317 ? -5.043 31.112 -1.349 1.00 96.56 317 SER A C 1
ATOM 2650 O O . SER A 1 317 ? -4.246 31.950 -0.923 1.00 96.56 317 SER A O 1
ATOM 2652 N N . ALA A 1 318 ? -6.168 31.449 -1.983 1.00 96.44 318 ALA A N 1
ATOM 2653 C CA . ALA A 1 318 ? -6.636 32.833 -2.073 1.00 96.44 318 ALA A CA 1
ATOM 2654 C C . ALA A 1 318 ? -7.172 33.359 -0.726 1.00 96.44 318 ALA A C 1
ATOM 2656 O O . ALA A 1 318 ? -7.192 34.565 -0.484 1.00 96.44 318 ALA A O 1
ATOM 2657 N N . THR A 1 319 ? -7.597 32.455 0.160 1.00 96.06 319 THR A N 1
ATOM 2658 C CA . THR A 1 319 ? -8.207 32.760 1.461 1.00 96.06 319 THR A CA 1
ATOM 2659 C C . THR A 1 319 ? -7.536 31.941 2.567 1.00 96.06 319 THR A C 1
ATOM 2661 O O . THR A 1 319 ? -8.163 31.031 3.112 1.00 96.06 319 THR A O 1
ATOM 2664 N N . PRO A 1 320 ? -6.246 32.182 2.877 1.00 94.44 320 PRO A N 1
ATOM 2665 C CA . PRO A 1 320 ? -5.521 31.416 3.891 1.00 94.44 320 PRO A CA 1
ATOM 2666 C C . PRO A 1 320 ? -6.213 31.527 5.252 1.00 94.44 320 PRO A C 1
ATOM 2668 O O . PRO A 1 320 ? -6.566 32.623 5.697 1.00 94.44 320 PRO A O 1
ATOM 2671 N N . ALA A 1 321 ? -6.422 30.387 5.911 1.00 94.44 321 ALA A N 1
ATOM 2672 C CA . ALA A 1 321 ? -7.055 30.353 7.219 1.00 94.44 321 ALA A CA 1
ATOM 2673 C C . ALA A 1 321 ? -6.037 30.604 8.348 1.00 94.44 321 ALA A C 1
ATOM 2675 O O . ALA A 1 321 ? -4.843 30.841 8.142 1.00 94.44 321 ALA A O 1
ATOM 2676 N N . LYS A 1 322 ? -6.539 30.602 9.589 1.00 94.25 322 LYS A N 1
ATOM 2677 C CA . LYS A 1 322 ? -5.759 30.949 10.785 1.00 94.25 322 LYS A CA 1
ATOM 2678 C C . LYS A 1 322 ? -4.484 30.109 10.927 1.00 94.25 322 LYS A C 1
ATOM 2680 O O . LYS A 1 322 ? -3.452 30.649 11.302 1.00 94.25 322 LYS A O 1
ATOM 2685 N N . TYR A 1 323 ? -4.554 28.811 10.628 1.00 94.38 323 TYR A N 1
ATOM 2686 C CA . TYR A 1 323 ? -3.411 27.911 10.793 1.00 94.38 323 TYR A CA 1
ATOM 2687 C C . TYR A 1 323 ? -2.260 28.272 9.847 1.00 94.38 323 TYR A C 1
ATOM 2689 O O . TYR A 1 323 ? -1.106 28.310 10.262 1.00 94.38 323 TYR A O 1
ATOM 2697 N N . GLU A 1 324 ? -2.571 28.578 8.593 1.00 93.56 324 GLU A N 1
ATOM 2698 C CA . GLU A 1 324 ? -1.589 28.938 7.575 1.00 93.56 324 GLU A CA 1
ATOM 2699 C C . GLU A 1 324 ? -0.927 30.274 7.899 1.00 93.56 324 GLU A C 1
ATOM 2701 O O . GLU A 1 324 ? 0.294 30.386 7.811 1.00 93.56 324 GLU A O 1
ATOM 2706 N N . LEU A 1 325 ? -1.714 31.259 8.346 1.00 92.44 325 LEU A N 1
ATOM 2707 C CA . LEU A 1 325 ? -1.204 32.563 8.778 1.00 92.44 325 LEU A CA 1
ATOM 2708 C C . LEU A 1 325 ? -0.290 32.453 10.008 1.00 92.44 325 LEU A C 1
ATOM 2710 O O . LEU A 1 325 ? 0.711 33.154 10.083 1.00 92.44 325 LEU A O 1
ATOM 2714 N N . GLU A 1 326 ? -0.605 31.566 10.957 1.00 92.56 326 GLU A N 1
ATOM 2715 C CA . GLU A 1 326 ? 0.222 31.333 12.151 1.00 92.56 326 GLU A CA 1
ATOM 2716 C C . GLU A 1 326 ? 1.531 30.591 11.842 1.00 92.56 326 GLU A C 1
ATOM 2718 O O . GLU A 1 326 ? 2.542 30.815 12.509 1.00 92.56 326 GLU A O 1
ATOM 2723 N N . LYS A 1 327 ? 1.519 29.683 10.859 1.00 90.00 327 LYS A N 1
ATOM 2724 C CA . LYS A 1 327 ? 2.679 28.854 10.493 1.00 90.00 327 LYS A CA 1
ATOM 2725 C C . LYS A 1 327 ? 3.600 29.505 9.469 1.00 90.00 327 LYS A C 1
ATOM 2727 O O . LYS A 1 327 ? 4.764 29.119 9.379 1.00 90.00 327 LYS A O 1
ATOM 2732 N N . SER A 1 328 ? 3.100 30.473 8.711 1.00 86.19 328 SER A N 1
ATOM 2733 C CA . SER A 1 328 ? 3.889 31.171 7.703 1.00 86.19 328 SER A CA 1
ATOM 2734 C C . SER A 1 328 ? 4.714 32.279 8.351 1.00 86.19 328 SER A C 1
ATOM 2736 O O . SER A 1 328 ? 4.189 33.138 9.056 1.00 86.19 328 SER A O 1
ATOM 2738 N N . LYS A 1 329 ? 6.020 32.283 8.088 1.00 72.38 329 LYS A N 1
ATOM 2739 C CA . LYS A 1 329 ? 6.857 33.471 8.277 1.00 72.38 329 LYS A CA 1
ATOM 2740 C C . LYS A 1 329 ? 6.969 34.138 6.912 1.00 72.38 329 LYS A C 1
ATOM 2742 O O . LYS A 1 329 ? 7.317 33.451 5.954 1.00 72.38 329 LYS A O 1
ATOM 2747 N N . GLN A 1 330 ? 6.591 35.414 6.829 1.00 53.22 330 GLN A N 1
ATOM 2748 C CA . GLN A 1 330 ? 6.786 36.211 5.615 1.00 53.22 330 GLN A CA 1
ATOM 2749 C C . GLN A 1 330 ? 8.265 36.368 5.285 1.00 53.22 330 GLN A C 1
ATOM 2751 O O . GLN A 1 330 ? 9.065 36.507 6.242 1.00 53.22 330 GLN A O 1
#

Secondary structure (DSSP, 8-state):
-HHHH-TTSEEEEE---EEEEE--EEEGGGTEEE--EEEE-HHHHHHHHHHHHHHHH-S-EEEEE-GGGGS----HHHHHHH-EEEETT-B--HHHHHHHHHHTT-EE-SSS--TTEEEEETTEEEE--TT-SSEEEEEEETTEEEEEEEE-TTT--EEEEESEEEE--SSS----HHHHHHHHHHHHHHHHHHHHHHHHTT-HHHHHHHHHHHHHHHHHHHHTS--TTGGGGHHHHHTPPTTPPPP-GGGGS-TT--EEETTHHHHHHHHHHHHHHHHHHHHHHHHTTSS-GGGGGS-PPPHHHHHTT-SSEEE--SS--HHHHHH---